Protein 4XT0 (pdb70)

Nearest PDB structures (foldseek):
  4xt0-assembly1_A-2  TM=1.004E+00  e=1.035E-40  Sphingobium sp. SYK-6
  8agq-assembly1_A  TM=8.928E-01  e=4.423E-12  Populus trichocarpa
  5f05-assembly1_B  TM=8.644E-01  e=2.218E-12  Populus trichocarpa
  6f05-assembly4_D  TM=8.888E-01  e=1.759E-11  Arabidopsis thaliana
  6ezy-assembly1_A  TM=8.914E-01  e=3.509E-11  Arabidopsis thaliana

Organism: Sphingobium sp. (strain NBRC 103272 / SYK-6) (NCBI:txid627192)

B-factor: mean 40.7, std 21.26, range [7.81, 126.79]

Radius of gyration: 18.21 Å; Cα contacts (8 Å, |Δi|>4): 348; chains: 1; bounding box: 39×49×38 Å

Structure (mmCIF, N/CA/C/O backbone):
data_4XT0
#
_entry.id   4XT0
#
_cell.length_a   123.708
_cell.length_b   123.708
_cell.length_c   66.416
_cell.angle_alpha   90.000
_cell.angle_beta   90.000
_cell.angle_gamma   120.000
#
_symmetry.space_group_name_H-M   'P 63 2 2'
#
loop_
_entity.id
_entity.type
_entity.pdbx_description
1 polymer 'Protein LigF'
2 non-polymer GLUTATHIONE
3 non-polymer 2-AMINO-2-HYDROXYMETHYL-PROPANE-1,3-DIOL
4 non-polymer 'PENTAETHYLENE GLYCOL'
5 water water
#
loop_
_atom_site.group_PDB
_atom_site.id
_atom_site.type_symbol
_atom_site.label_atom_id
_atom_site.label_alt_id
_atom_site.label_comp_id
_atom_site.label_asym_id
_atom_site.label_entity_id
_atom_site.label_seq_id
_atom_site.pdbx_PDB_ins_code
_atom_site.Cartn_x
_atom_site.Cartn_y
_atom_site.Cartn_z
_atom_site.occupancy
_atom_site.B_iso_or_equiv
_atom_site.auth_seq_id
_atom_site.auth_comp_id
_atom_site.auth_asym_id
_atom_site.auth_atom_id
_atom_site.pdbx_PDB_model_num
ATOM 1 N N . MET A 1 4 ? 65.744 46.791 56.566 1.00 83.36 0 MET A N 1
ATOM 2 C CA . MET A 1 4 ? 65.848 46.980 58.009 1.00 78.04 0 MET A CA 1
ATOM 3 C C . MET A 1 4 ? 64.485 46.903 58.696 1.00 71.69 0 MET A C 1
ATOM 4 O O . MET A 1 4 ? 63.474 47.339 58.152 1.00 76.42 0 MET A O 1
ATOM 9 N N . THR A 1 5 ? 64.465 46.342 59.896 1.00 64.52 1 THR A N 1
ATOM 10 C CA . THR A 1 5 ? 63.272 46.376 60.725 1.00 55.92 1 THR A CA 1
ATOM 11 C C . THR A 1 5 ? 63.443 47.431 61.819 1.00 44.83 1 THR A C 1
ATOM 12 O O . THR A 1 5 ? 62.483 47.795 62.494 1.00 42.80 1 THR A O 1
ATOM 16 N N . LEU A 1 6 ? 64.676 47.905 61.985 1.00 31.85 2 LEU A N 1
ATOM 17 C CA . LEU A 1 6 ? 64.989 48.989 62.918 1.00 32.54 2 LEU A CA 1
ATOM 18 C C . LEU A 1 6 ? 65.557 50.159 62.143 1.00 31.37 2 LEU A C 1
ATOM 19 O O . LEU A 1 6 ? 66.509 49.989 61.376 1.00 24.45 2 LEU A O 1
ATOM 24 N N . LYS A 1 7 ? 64.976 51.337 62.344 1.00 25.36 3 LYS A N 1
ATOM 25 C CA . LYS A 1 7 ? 65.480 52.575 61.745 1.00 25.31 3 LYS A CA 1
ATOM 26 C C . LYS A 1 7 ? 65.525 53.670 62.801 1.00 28.85 3 LYS A C 1
ATOM 27 O O . LYS A 1 7 ? 64.591 53.797 63.596 1.00 31.29 3 LYS A O 1
ATOM 33 N N . LEU A 1 8 ? 66.615 54.439 62.830 1.00 28.56 4 LEU A N 1
ATOM 34 C CA . LEU A 1 8 ? 66.690 55.609 63.705 1.00 23.91 4 LEU A CA 1
ATOM 35 C C . LEU A 1 8 ? 66.784 56.896 62.882 1.00 28.50 4 LEU A C 1
ATOM 36 O O . LEU A 1 8 ? 67.676 57.050 62.051 1.00 24.61 4 LEU A O 1
ATOM 41 N N . TYR A 1 9 ? 65.866 57.815 63.147 1.00 25.72 5 TYR A N 1
ATOM 42 C CA . TYR A 1 9 ? 65.838 59.134 62.530 1.00 25.06 5 TYR A CA 1
ATOM 43 C C . TYR A 1 9 ? 66.409 60.143 63.509 1.00 22.70 5 TYR A C 1
ATOM 44 O O . TYR A 1 9 ? 65.845 60.316 64.597 1.00 21.77 5 TYR A O 1
ATOM 53 N N . SER A 1 10 ? 67.520 60.794 63.167 1.00 22.06 6 SER A N 1
ATOM 54 C CA . SER A 1 10 ? 68.168 61.676 64.149 1.00 31.21 6 SER A CA 1
ATOM 55 C C . SER A 1 10 ? 69.145 62.658 63.516 1.00 30.10 6 SER A C 1
ATOM 56 O O . SER A 1 10 ? 69.385 62.610 62.305 1.00 26.33 6 SER A O 1
ATOM 59 N N . PHE A 1 11 ? 69.722 63.537 64.342 1.00 28.82 7 PHE A N 1
ATOM 60 C CA . PHE A 1 11 ? 70.710 64.511 63.859 1.00 31.55 7 PHE A CA 1
ATOM 61 C C . PHE A 1 11 ? 72.143 63.965 63.919 1.00 33.23 7 PHE A C 1
ATOM 62 O O . PHE A 1 11 ? 73.091 64.708 63.690 1.00 32.03 7 PHE A O 1
ATOM 70 N N . GLY A 1 12 ? 72.311 62.687 64.254 1.00 30.80 8 GLY A N 1
ATOM 71 C CA . GLY A 1 12 ? 73.648 62.138 64.420 1.00 29.25 8 GLY A CA 1
ATOM 72 C C . GLY A 1 12 ? 74.080 62.165 65.875 1.00 34.80 8 GLY A C 1
ATOM 73 O O . GLY A 1 12 ? 73.262 62.398 66.770 1.00 29.45 8 GLY A O 1
ATOM 74 N N . PRO A 1 13 ? 75.376 61.925 66.133 1.00 31.24 9 PRO A N 1
ATOM 75 C CA . PRO A 1 13 ? 75.818 61.743 67.522 1.00 26.97 9 PRO A CA 1
ATOM 76 C C . PRO A 1 13 ? 76.067 63.048 68.311 1.00 30.94 9 PRO A C 1
ATOM 77 O O . PRO A 1 13 ? 77.211 63.415 68.570 1.00 32.84 9 PRO A O 1
ATOM 81 N N . GLY A 1 14 ? 74.991 63.700 68.734 1.00 35.80 10 GLY A N 1
ATOM 82 C CA . GLY A 1 14 ? 75.083 64.827 69.641 1.00 31.15 10 GLY A CA 1
ATOM 83 C C . GLY A 1 14 ? 73.727 65.079 70.260 1.00 29.54 10 GLY A C 1
ATOM 84 O O . GLY A 1 14 ? 72.708 64.721 69.672 1.00 30.67 10 GLY A O 1
ATOM 85 N N . ALA A 1 15 ? 73.720 65.674 71.451 1.00 27.58 11 ALA A N 1
ATOM 86 C CA . ALA A 1 15 ? 72.488 66.022 72.149 1.00 26.98 11 ALA A CA 1
ATOM 87 C C . ALA A 1 15 ? 71.540 64.831 72.234 1.00 24.53 11 ALA A C 1
ATOM 88 O O . ALA A 1 15 ? 71.973 63.699 72.458 1.00 28.60 11 ALA A O 1
ATOM 90 N N . ASN A 1 16 ? 70.246 65.061 72.041 1.00 23.94 12 ASN A N 1
ATOM 91 C CA . ASN A 1 16 ? 69.281 64.004 72.341 1.00 24.03 12 ASN A CA 1
ATOM 92 C C . ASN A 1 16 ? 69.405 62.818 71.384 1.00 26.24 12 ASN A C 1
ATOM 93 O O . ASN A 1 16 ? 69.172 61.670 71.771 1.00 18.20 12 ASN A O 1
ATOM 98 N N . SER A 1 17 ? 69.813 63.095 70.149 1.00 21.48 13 SER A N 1
ATOM 99 C CA . SER A 1 17 ? 70.023 62.046 69.139 1.00 22.97 13 SER A CA 1
ATOM 100 C C . SER A 1 17 ? 71.091 61.021 69.546 1.00 23.25 13 SER A C 1
ATOM 101 O O . SER A 1 17 ? 70.994 59.847 69.202 1.00 20.39 13 SER A O 1
ATOM 104 N N . LEU A 1 18 ? 72.130 61.471 70.242 1.00 22.22 14 LEU A N 1
ATOM 105 C CA . LEU A 1 18 ? 73.214 60.566 70.601 1.00 20.35 14 LEU A CA 1
ATOM 106 C C . LEU A 1 18 ? 72.742 59.393 71.483 1.00 22.80 14 LEU A C 1
ATOM 107 O O . LEU A 1 18 ? 73.281 58.296 71.377 1.00 27.29 14 LEU A O 1
ATOM 112 N N . LYS A 1 19 ? 71.743 59.619 72.338 1.00 18.77 15 LYS A N 1
ATOM 113 C CA . LYS A 1 19 ? 71.344 58.613 73.323 1.00 19.65 15 LYS A CA 1
ATOM 114 C C . LYS A 1 19 ? 70.930 57.294 72.645 1.00 17.06 15 LYS A C 1
ATOM 115 O O . LYS A 1 19 ? 71.573 56.272 72.886 1.00 15.45 15 LYS A O 1
ATOM 121 N N . PRO A 1 20 ? 69.890 57.303 71.768 1.00 18.11 16 PRO A N 1
ATOM 122 C CA . PRO A 1 20 ? 69.601 55.982 71.168 1.00 14.81 16 PRO A CA 1
ATOM 123 C C . PRO A 1 20 ? 70.637 55.513 70.146 1.00 23.97 16 PRO A C 1
ATOM 124 O O . PRO A 1 20 ? 70.762 54.304 69.899 1.00 17.02 16 PRO A O 1
ATOM 128 N N . LEU A 1 21 ? 71.381 56.443 69.561 1.00 19.32 17 LEU A N 1
ATOM 129 C CA . LEU A 1 21 ? 72.408 56.071 68.602 1.00 23.63 17 LEU A CA 1
ATOM 130 C C . LEU A 1 21 ? 73.497 55.263 69.309 1.00 22.40 17 LEU A C 1
ATOM 131 O O . LEU A 1 21 ? 73.888 54.186 68.847 1.00 23.16 17 LEU A O 1
ATOM 136 N N . ALA A 1 22 ? 73.983 55.779 70.440 1.00 18.70 18 ALA A N 1
ATOM 137 C CA . ALA A 1 22 ? 74.998 55.070 71.230 1.00 21.23 18 ALA A CA 1
ATOM 138 C C . ALA A 1 22 ? 74.449 53.722 71.749 1.00 20.42 18 ALA A C 1
ATOM 139 O O . ALA A 1 22 ? 75.143 52.712 71.741 1.00 20.46 18 ALA A O 1
ATOM 141 N N . THR A 1 23 ? 73.197 53.717 72.191 1.00 19.13 19 THR A N 1
ATOM 142 C CA . THR A 1 23 ? 72.560 52.490 72.675 1.00 17.47 19 THR A CA 1
ATOM 143 C C . THR A 1 23 ? 72.550 51.405 71.588 1.00 16.38 19 THR A C 1
ATOM 144 O O . THR A 1 23 ? 72.907 50.265 71.848 1.00 18.28 19 THR A O 1
ATOM 148 N N . LEU A 1 24 ? 72.182 51.782 70.365 1.00 18.38 20 LEU A N 1
ATOM 149 C CA . LEU A 1 24 ? 72.130 50.845 69.245 1.00 18.93 20 LEU A CA 1
ATOM 150 C C . LEU A 1 24 ? 73.504 50.238 68.945 1.00 24.46 20 LEU A C 1
ATOM 151 O O . LEU A 1 24 ? 73.633 49.025 68.749 1.00 22.15 20 LEU A O 1
ATOM 156 N N . TYR A 1 25 ? 74.535 51.077 68.916 1.00 17.81 21 TYR A N 1
ATOM 157 C CA . TYR A 1 25 ? 75.887 50.584 68.642 1.00 19.37 21 TYR A CA 1
ATOM 158 C C . TYR A 1 25 ? 76.431 49.766 69.804 1.00 21.40 21 TYR A C 1
ATOM 159 O O . TYR A 1 25 ? 77.149 48.805 69.601 1.00 20.60 21 TYR A O 1
ATOM 168 N N . GLU A 1 26 ? 76.106 50.156 71.033 1.00 17.54 22 GLU A N 1
ATOM 169 C CA . GLU A 1 26 ? 76.617 49.402 72.184 1.00 24.80 22 GLU A CA 1
ATOM 170 C C . GLU A 1 26 ? 76.007 48.008 72.225 1.00 20.07 22 GLU A C 1
ATOM 171 O O . GLU A 1 26 ? 76.642 47.051 72.685 1.00 20.37 22 GLU A O 1
ATOM 177 N N . LYS A 1 27 ? 74.777 47.886 71.728 1.00 17.10 23 LYS A N 1
ATOM 178 C CA . LYS A 1 27 ? 74.080 46.594 71.775 1.00 18.53 23 LYS A CA 1
ATOM 179 C C . LYS A 1 27 ? 74.303 45.774 70.505 1.00 25.97 23 LYS A C 1
ATOM 180 O O . LYS A 1 27 ? 73.813 44.646 70.371 1.00 21.82 23 LYS A O 1
ATOM 186 N N . GLY A 1 28 ? 75.081 46.335 69.587 1.00 20.83 24 GLY A N 1
ATOM 187 C CA . GLY A 1 28 ? 75.436 45.641 68.361 1.00 25.82 24 GLY A CA 1
ATOM 188 C C . GLY A 1 28 ? 74.233 45.426 67.463 1.00 22.16 24 GLY A C 1
ATOM 189 O O . GLY A 1 28 ? 74.237 44.540 66.620 1.00 24.69 24 GLY A O 1
ATOM 190 N N . LEU A 1 29 ? 73.209 46.247 67.637 1.00 22.96 25 LEU A N 1
ATOM 191 C CA . LEU A 1 29 ? 71.974 46.096 66.871 1.00 28.20 25 LEU A CA 1
ATOM 192 C C . LEU A 1 29 ? 72.117 46.642 65.456 1.00 31.77 25 LEU A C 1
ATOM 193 O O . LEU A 1 29 ? 72.629 47.743 65.256 1.00 28.08 25 LEU A O 1
ATOM 198 N N . GLU A 1 30 ? 71.652 45.867 64.477 1.00 31.16 26 GLU A N 1
ATOM 199 C CA . GLU A 1 30 ? 71.601 46.331 63.095 1.00 33.34 26 GLU A CA 1
ATOM 200 C C . GLU A 1 30 ? 70.399 47.264 62.885 1.00 32.46 26 GLU A C 1
ATOM 201 O O . GLU A 1 30 ? 69.281 46.977 63.328 1.00 28.00 26 GLU A O 1
ATOM 207 N N . PHE A 1 31 ? 70.643 48.388 62.225 1.00 25.26 27 PHE A N 1
ATOM 208 C CA . PHE A 1 31 ? 69.618 49.397 62.020 1.00 31.67 27 PHE A CA 1
ATOM 209 C C . PHE A 1 31 ? 70.010 50.308 60.877 1.00 33.55 27 PHE A C 1
ATOM 210 O O . PHE A 1 31 ? 71.195 50.449 60.572 1.00 28.74 27 PHE A O 1
ATOM 218 N N . GLU A 1 32 ? 69.014 50.926 60.249 1.00 26.77 28 GLU A N 1
ATOM 219 C CA . GLU A 1 32 ? 69.282 51.952 59.254 1.00 28.42 28 GLU A CA 1
ATOM 220 C C . GLU A 1 32 ? 69.437 53.303 59.955 1.00 30.97 28 GLU A C 1
ATOM 221 O O . GLU A 1 32 ? 68.535 53.782 60.651 1.00 24.96 28 GLU A O 1
ATOM 227 N N . GLN A 1 33 ? 70.601 53.910 59.789 1.00 27.42 29 GLN A N 1
ATOM 228 C CA . GLN A 1 33 ? 70.859 55.222 60.363 1.00 26.33 29 GLN A CA 1
ATOM 229 C C . GLN A 1 33 ? 70.379 56.294 59.385 1.00 27.92 29 GLN A C 1
ATOM 230 O O . GLN A 1 33 ? 71.015 56.510 58.363 1.00 30.27 29 GLN A O 1
ATOM 236 N N . VAL A 1 34 ? 69.252 56.942 59.678 1.00 26.94 30 VAL A N 1
ATOM 237 C CA . VAL A 1 34 ? 68.710 57.958 58.771 1.00 31.92 30 VAL A CA 1
ATOM 238 C C . VAL A 1 34 ? 69.021 59.368 59.262 1.00 33.42 30 VAL A C 1
ATOM 239 O O . VAL A 1 34 ? 68.557 59.788 60.322 1.00 26.97 30 VAL A O 1
ATOM 243 N N . PHE A 1 35 ? 69.831 60.093 58.498 1.00 33.44 31 PHE A N 1
ATOM 244 C CA . PHE A 1 35 ? 70.180 61.464 58.858 1.00 35.33 31 PHE A CA 1
ATOM 245 C C . PHE A 1 35 ? 69.056 62.429 58.488 1.00 33.79 31 PHE A C 1
ATOM 246 O O . PHE A 1 35 ? 68.739 62.598 57.312 1.00 36.00 31 PHE A O 1
ATOM 254 N N . VAL A 1 36 ? 68.442 63.040 59.498 1.00 31.35 32 VAL A N 1
ATOM 255 C CA . VAL A 1 36 ? 67.460 64.107 59.288 1.00 30.54 32 VAL A CA 1
ATOM 256 C C . VAL A 1 36 ? 68.223 65.424 59.299 1.00 41.75 32 VAL A C 1
ATOM 257 O O . VAL A 1 36 ? 68.759 65.812 60.336 1.00 31.81 32 VAL A O 1
ATOM 261 N N . ASP A 1 37 ? 68.302 66.096 58.151 1.00 34.52 33 ASP A N 1
ATOM 262 C CA . ASP A 1 37 ? 69.229 67.219 57.997 1.00 36.21 33 ASP A CA 1
ATOM 263 C C . ASP A 1 37 ? 68.654 68.515 58.567 1.00 36.52 33 ASP A C 1
ATOM 264 O O . ASP A 1 37 ? 67.758 69.114 57.969 1.00 38.15 33 ASP A O 1
ATOM 269 N N . PRO A 1 38 ? 69.195 68.972 59.709 1.00 35.32 34 PRO A N 1
ATOM 270 C CA . PRO A 1 38 ? 68.692 70.209 60.323 1.00 35.90 34 PRO A CA 1
ATOM 271 C C . PRO A 1 38 ? 68.944 71.449 59.460 1.00 39.13 34 PRO A C 1
ATOM 272 O O . PRO A 1 38 ? 68.148 72.389 59.522 1.00 40.34 34 PRO A O 1
ATOM 276 N N . SER A 1 39 ? 70.007 71.453 58.658 1.00 40.77 35 SER A N 1
ATOM 277 C CA . SER A 1 39 ? 70.299 72.623 57.824 1.00 45.47 35 SER A CA 1
ATOM 278 C C . SER A 1 39 ? 69.194 72.847 56.785 1.00 45.96 35 SER A C 1
ATOM 279 O O . SER A 1 39 ? 69.015 73.952 56.289 1.00 48.65 35 SER A O 1
ATOM 282 N N . LYS A 1 40 ? 68.440 71.795 56.483 1.00 44.72 36 LYS A N 1
ATOM 283 C CA . LYS A 1 40 ? 67.299 71.898 55.575 1.00 51.46 36 LYS A CA 1
ATOM 284 C C . LYS A 1 40 ? 65.963 71.808 56.315 1.00 44.87 36 LYS A C 1
ATOM 285 O O . LYS A 1 40 ? 64.922 71.611 55.694 1.00 45.89 36 LYS A O 1
ATOM 291 N N . PHE A 1 41 ? 66.009 71.954 57.638 1.00 42.65 37 PHE A N 1
ATOM 292 C CA . PHE A 1 41 ? 64.820 71.830 58.491 1.00 43.33 37 PHE A CA 1
ATOM 293 C C . PHE A 1 41 ? 64.008 70.584 58.171 1.00 39.94 37 PHE A C 1
ATOM 294 O O . PHE A 1 41 ? 62.784 70.625 58.184 1.00 40.34 37 PHE A O 1
ATOM 302 N N . GLU A 1 42 ? 64.687 69.483 57.865 1.00 38.83 38 GLU A N 1
ATOM 303 C CA . GLU A 1 42 ? 63.993 68.258 57.480 1.00 38.14 38 GLU A CA 1
ATOM 304 C C . GLU A 1 42 ? 63.134 67.712 58.620 1.00 40.55 38 GLU A C 1
ATOM 305 O O . GLU A 1 42 ? 62.183 66.965 58.369 1.00 35.58 38 GLU A O 1
ATOM 311 N N . GLN A 1 43 ? 63.428 68.098 59.863 1.00 33.91 39 GLN A N 1
ATOM 312 C CA . GLN A 1 43 ? 62.595 67.627 60.986 1.00 31.83 39 GLN A CA 1
ATOM 313 C C . GLN A 1 43 ? 61.200 68.244 60.885 1.00 40.87 39 GLN A C 1
ATOM 314 O O . GLN A 1 43 ? 60.274 67.819 61.574 1.00 36.80 39 GLN A O 1
ATOM 320 N N . HIS A 1 44 ? 61.054 69.237 60.005 1.00 38.61 40 HIS A N 1
ATOM 321 C CA . HIS A 1 44 ? 59.769 69.902 59.801 1.00 38.67 40 HIS A CA 1
ATOM 322 C C . HIS A 1 44 ? 59.172 69.552 58.447 1.00 41.64 40 HIS A C 1
ATOM 323 O O . HIS A 1 44 ? 58.174 70.136 58.030 1.00 43.72 40 HIS A O 1
ATOM 330 N N . SER A 1 45 ? 59.798 68.610 57.750 1.00 44.41 41 SER A N 1
ATOM 331 C CA . SER A 1 45 ? 59.316 68.206 56.437 1.00 44.19 41 SER A CA 1
ATOM 332 C C . SER A 1 45 ? 58.021 67.428 56.611 1.00 50.71 41 SER A C 1
ATOM 333 O O . SER A 1 45 ? 57.752 66.904 57.697 1.00 41.87 41 SER A O 1
ATOM 336 N N . ASP A 1 46 ? 57.218 67.357 55.552 1.00 51.03 42 ASP A N 1
ATOM 337 C CA . ASP A 1 46 ? 55.971 66.598 55.602 1.00 58.22 42 ASP A CA 1
ATOM 338 C C . ASP A 1 46 ? 56.244 65.102 55.745 1.00 43.04 42 ASP A C 1
ATOM 339 O O . ASP A 1 46 ? 55.497 64.394 56.417 1.00 50.32 42 ASP A O 1
ATOM 344 N N . TRP A 1 47 ? 57.319 64.623 55.125 1.00 45.38 43 TRP A N 1
ATOM 345 C CA . TRP A 1 47 ? 57.625 63.201 55.199 1.00 47.93 43 TRP A CA 1
A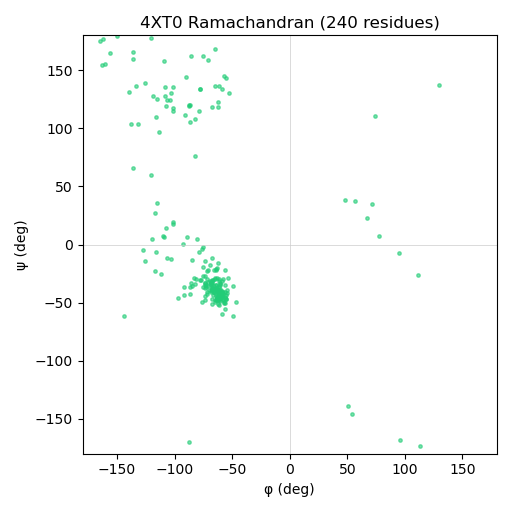TOM 346 C C . TRP A 1 47 ? 58.107 62.808 56.595 1.00 42.67 43 TRP A C 1
ATOM 347 O O . TRP A 1 47 ? 57.835 61.697 57.042 1.00 50.51 43 TRP A O 1
ATOM 358 N N . PHE A 1 48 ? 58.799 63.700 57.301 1.00 37.28 44 PHE A N 1
ATOM 359 C CA . PHE A 1 48 ? 59.265 63.318 58.627 1.00 38.51 44 PHE A CA 1
ATOM 360 C C . PHE A 1 48 ? 58.169 63.476 59.680 1.00 37.21 44 PHE A C 1
ATOM 361 O O . PHE A 1 48 ? 58.095 62.680 60.616 1.00 34.20 44 PHE A O 1
ATOM 369 N N . LYS A 1 49 ? 57.312 64.483 59.522 1.00 39.77 45 LYS A N 1
ATOM 370 C CA . LYS A 1 49 ? 56.230 64.708 60.482 1.00 43.47 45 LYS A CA 1
ATOM 371 C C . LYS A 1 49 ? 55.182 63.597 60.390 1.00 44.59 45 LYS A C 1
ATOM 372 O O . LYS A 1 49 ? 54.385 63.391 61.310 1.00 38.82 45 LYS A O 1
ATOM 378 N N . LYS A 1 50 ? 55.204 62.868 59.281 1.00 42.09 46 LYS A N 1
ATOM 379 C CA . LYS A 1 50 ? 54.416 61.653 59.147 1.00 43.88 46 LYS A CA 1
ATOM 380 C C . LYS A 1 50 ? 54.944 60.557 60.097 1.00 43.73 46 LYS A C 1
ATOM 381 O O . LYS A 1 50 ? 54.168 59.787 60.666 1.00 43.16 46 LYS A O 1
ATOM 387 N N . ILE A 1 51 ? 56.264 60.504 60.272 1.00 33.68 47 ILE A N 1
ATOM 388 C CA . ILE A 1 51 ? 56.894 59.564 61.206 1.00 37.08 47 ILE A CA 1
ATOM 389 C C . ILE A 1 51 ? 56.734 60.027 62.663 1.00 36.80 47 ILE A C 1
ATOM 390 O O . ILE A 1 51 ? 56.306 59.261 63.536 1.00 36.59 47 ILE A O 1
ATOM 395 N N . ASN A 1 52 ? 57.055 61.293 62.911 1.00 32.94 48 ASN A N 1
ATOM 396 C CA . ASN A 1 52 ? 56.860 61.899 64.223 1.00 32.92 48 ASN A CA 1
ATOM 397 C C . ASN A 1 52 ? 56.167 63.255 64.097 1.00 36.27 48 ASN A C 1
ATOM 398 O O . ASN A 1 52 ? 56.797 64.251 63.732 1.00 33.20 48 ASN A O 1
ATOM 403 N N . PRO A 1 53 ? 54.864 63.306 64.410 1.00 40.49 49 PRO A N 1
ATOM 404 C CA . PRO A 1 53 ? 54.110 64.556 64.238 1.00 40.93 49 PRO A CA 1
ATOM 405 C C . PRO A 1 53 ? 54.636 65.712 65.105 1.00 36.94 49 PRO A C 1
ATOM 406 O O . PRO A 1 53 ? 54.301 66.862 64.838 1.00 39.89 49 PRO A O 1
ATOM 410 N N . ARG A 1 54 ? 55.453 65.420 66.115 1.00 34.05 50 ARG A N 1
ATOM 411 C CA . ARG A 1 54 ? 56.022 66.478 66.950 1.00 36.47 50 ARG A CA 1
ATOM 412 C C . ARG A 1 54 ? 57.069 67.287 66.170 1.00 38.12 50 ARG A C 1
ATOM 413 O O . ARG A 1 54 ? 57.380 68.424 66.522 1.00 36.76 50 ARG A O 1
ATOM 421 N N . GLY A 1 55 ? 57.614 66.694 65.115 1.00 28.23 51 GLY A N 1
ATOM 422 C CA . GLY A 1 55 ? 58.603 67.384 64.297 1.00 36.86 51 GLY A CA 1
ATOM 423 C C . GLY A 1 55 ? 59.951 67.551 64.978 1.00 34.15 51 GLY A C 1
ATOM 424 O O . GLY A 1 55 ? 60.650 68.561 64.785 1.00 32.09 51 GLY A O 1
ATOM 425 N N . GLN A 1 56 ? 60.322 66.558 65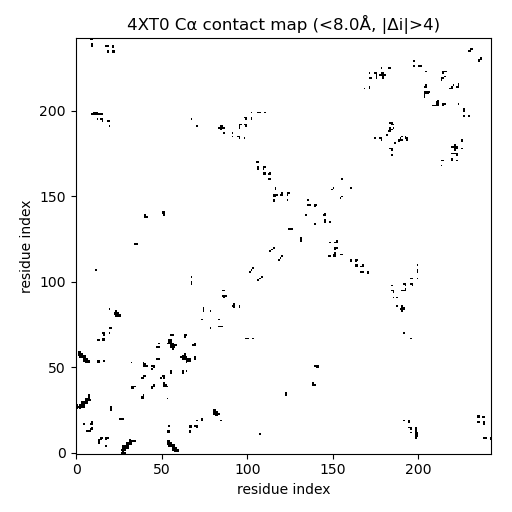.783 1.00 36.13 52 GLN A N 1
ATOM 426 C CA . GLN A 1 56 ? 61.617 66.563 66.447 1.00 28.53 52 GLN A CA 1
ATOM 427 C C . GLN A 1 56 ? 62.285 65.202 66.371 1.00 28.31 52 GLN A C 1
ATOM 428 O O . GLN A 1 56 ? 61.636 64.180 66.133 1.00 25.55 52 GLN A O 1
ATOM 434 N N . VAL A 1 57 ? 63.599 65.208 66.551 1.00 21.78 53 VAL A N 1
ATOM 435 C CA . VAL A 1 57 ? 64.374 63.977 66.569 1.00 22.46 53 VAL A CA 1
ATOM 436 C C . VAL A 1 57 ? 64.840 63.755 68.014 1.00 26.37 53 VAL A C 1
ATOM 437 O O . VAL A 1 57 ? 64.900 64.709 68.791 1.00 26.89 53 VAL A O 1
ATOM 441 N N . PRO A 1 58 ? 65.178 62.508 68.385 1.00 22.73 54 PRO A N 1
ATOM 442 C CA . PRO A 1 58 ? 65.156 61.285 67.580 1.00 26.40 54 PRO A CA 1
ATOM 443 C C . PRO A 1 58 ? 63.810 60.585 67.553 1.00 23.57 54 PRO A C 1
ATOM 444 O O . PRO A 1 58 ? 62.927 60.811 68.393 1.00 22.23 54 PRO A O 1
ATOM 448 N N . ALA A 1 59 ? 63.661 59.710 66.570 1.00 20.06 55 ALA A N 1
ATOM 449 C CA . ALA A 1 59 ? 62.484 58.865 66.473 1.00 21.31 55 ALA A CA 1
ATOM 450 C C . ALA A 1 59 ? 62.954 57.479 66.034 1.00 25.41 55 ALA A C 1
ATOM 451 O O . ALA A 1 59 ? 63.762 57.365 65.117 1.00 23.85 55 ALA A O 1
ATOM 453 N N . LEU A 1 60 ? 62.502 56.436 66.728 1.00 22.51 56 LEU A N 1
ATOM 454 C CA . LEU A 1 60 ? 62.848 55.064 66.340 1.00 20.05 56 LEU A CA 1
ATOM 455 C C . LEU A 1 60 ? 61.685 54.396 65.648 1.00 22.96 56 LEU A C 1
ATOM 456 O O . LEU A 1 60 ? 60.567 54.410 66.153 1.00 24.39 56 LEU A O 1
ATOM 461 N N . TRP A 1 61 ? 61.959 53.793 64.498 1.00 21.61 57 TRP A N 1
ATOM 462 C CA . TRP A 1 61 ? 60.958 53.018 63.769 1.00 23.00 57 TRP A CA 1
ATOM 463 C C . TRP A 1 61 ? 61.295 51.539 63.931 1.00 26.66 57 TRP A C 1
ATOM 464 O O . TRP A 1 61 ? 62.419 51.112 63.634 1.00 23.20 57 TRP A O 1
ATOM 475 N N . HIS A 1 62 ? 60.345 50.758 64.430 1.00 23.22 58 HIS A N 1
ATOM 476 C CA . HIS A 1 62 ? 60.607 49.338 64.653 1.00 23.70 58 HIS A CA 1
ATOM 477 C C . HIS A 1 62 ? 59.396 48.534 64.210 1.00 26.13 58 HIS A C 1
ATOM 478 O O . HIS A 1 62 ? 58.360 48.527 64.877 1.00 22.60 58 HIS A O 1
ATOM 485 N N . ASP A 1 63 ? 59.528 47.912 63.038 1.00 36.82 59 ASP A N 1
ATOM 486 C CA . ASP A 1 63 ? 58.476 47.091 62.453 1.00 40.46 59 ASP A CA 1
ATOM 487 C C . ASP A 1 63 ? 57.169 47.852 62.283 1.00 39.49 59 ASP A C 1
ATOM 488 O O . ASP A 1 63 ? 56.094 47.295 62.487 1.00 44.34 59 ASP A O 1
ATOM 493 N N . GLY A 1 64 ? 57.258 49.125 61.919 1.00 36.22 60 GLY A N 1
ATOM 494 C CA . GLY A 1 64 ? 56.060 49.918 61.694 1.00 40.68 60 GLY A CA 1
ATOM 495 C C . GLY A 1 64 ? 55.605 50.726 62.900 1.00 35.98 60 GLY A C 1
ATOM 496 O O . GLY A 1 64 ? 54.679 51.526 62.807 1.00 39.89 60 GLY A O 1
ATOM 497 N N . LYS A 1 65 ? 56.251 50.508 64.037 1.00 25.39 61 LYS A N 1
ATOM 498 C CA . LYS A 1 65 ? 55.917 51.250 65.245 1.00 29.41 61 LYS A CA 1
ATOM 499 C C . LYS A 1 65 ? 56.951 52.354 65.461 1.00 28.89 61 LYS A C 1
ATOM 500 O O . LYS A 1 65 ? 58.152 52.123 65.322 1.00 24.32 61 LYS A O 1
ATOM 506 N N . VAL A 1 66 ? 56.489 53.556 65.796 1.00 20.61 62 VAL A N 1
ATOM 507 C CA . VAL A 1 66 ? 57.413 54.657 66.079 1.00 19.19 62 VAL A CA 1
ATOM 508 C C . VAL A 1 66 ? 57.534 54.936 67.582 1.00 19.82 62 VAL A C 1
ATOM 509 O O . VAL A 1 66 ? 56.536 55.149 68.262 1.00 21.06 62 VAL A O 1
ATOM 513 N N . VAL A 1 67 ? 58.761 54.906 68.085 1.00 16.74 63 VAL A N 1
ATOM 514 C CA . VAL A 1 67 ? 59.056 55.240 69.468 1.00 18.35 63 VAL A CA 1
ATOM 515 C C . VAL A 1 67 ? 59.773 56.603 69.498 1.00 15.26 63 VAL A C 1
ATOM 516 O O . VAL A 1 67 ? 60.760 56.810 68.781 1.00 18.54 63 VAL A O 1
ATOM 520 N N . THR A 1 68 ? 59.267 57.537 70.305 1.00 16.53 64 THR A N 1
ATOM 521 C CA . THR A 1 68 ? 59.918 58.840 70.465 1.00 21.11 64 THR A CA 1
ATOM 522 C C . THR A 1 68 ? 60.321 59.097 71.921 1.00 14.36 64 THR A C 1
ATOM 523 O O . THR A 1 68 ? 59.992 58.286 72.807 1.00 16.42 64 THR A O 1
ATOM 527 N N . GLU A 1 69 ? 60.973 60.255 72.134 1.00 17.18 65 GLU A N 1
ATOM 528 C CA . GLU A 1 69 ? 61.649 60.664 73.384 1.00 18.34 65 GLU A CA 1
ATOM 529 C C . GLU A 1 69 ? 62.956 59.882 73.560 1.00 19.13 65 GLU A C 1
ATOM 530 O O . GLU A 1 69 ? 62.926 58.687 73.806 1.00 15.51 65 GLU A O 1
ATOM 536 N N . SER A 1 70 ? 64.095 60.568 73.432 1.00 15.09 66 SER A N 1
ATOM 537 C CA . SER A 1 70 ? 65.408 59.912 73.472 1.00 16.32 66 SER A CA 1
ATOM 538 C C . SER A 1 70 ? 65.574 58.910 74.626 1.00 17.69 66 SER A C 1
ATOM 539 O O . SER A 1 70 ? 65.965 57.765 74.399 1.00 15.13 66 SER A O 1
ATOM 542 N N . THR A 1 71 ? 65.241 59.315 75.850 1.00 18.58 67 THR A N 1
ATOM 543 C CA . THR A 1 71 ? 65.404 58.432 77.008 1.00 14.68 67 THR A CA 1
ATOM 544 C C . THR A 1 71 ? 64.513 57.184 76.905 1.00 18.68 67 THR A C 1
ATOM 545 O O . THR A 1 71 ? 64.925 56.092 77.275 1.00 15.60 67 THR A O 1
ATOM 549 N N . VAL A 1 72 ? 63.294 57.360 76.399 1.00 14.81 68 VAL A N 1
ATOM 550 C CA . VAL A 1 72 ? 62.336 56.267 76.274 1.00 15.72 68 VAL A CA 1
ATOM 551 C C . VAL A 1 72 ? 62.797 55.232 75.228 1.00 15.84 68 VAL A C 1
ATOM 552 O O . VAL A 1 72 ? 62.638 54.023 75.407 1.00 15.38 68 VAL A O 1
ATOM 556 N N . ILE A 1 73 ? 63.356 55.722 74.130 1.00 14.99 69 ILE A N 1
ATOM 557 C CA . ILE A 1 73 ? 63.853 54.847 73.094 1.00 16.59 69 ILE A CA 1
ATOM 558 C C . ILE A 1 73 ? 64.949 53.925 73.650 1.00 11.81 69 ILE A C 1
ATOM 559 O O . ILE A 1 73 ? 64.974 52.743 73.338 1.00 17.71 69 ILE A O 1
ATOM 564 N N . CYS A 1 74 ? 65.857 54.470 74.455 1.00 10.03 70 CYS A N 1
ATOM 565 C CA . CYS A 1 74 ? 66.938 53.647 75.014 1.00 16.85 70 CYS A CA 1
ATOM 566 C C . CYS A 1 74 ? 66.357 52.566 75.917 1.00 16.49 70 CYS A C 1
ATOM 567 O O . CYS A 1 74 ? 66.747 51.407 75.809 1.00 13.57 70 CYS A O 1
ATOM 570 N N . GLU A 1 75 ? 65.411 52.940 76.785 1.00 9.19 71 GLU A N 1
ATOM 571 C CA . GLU A 1 75 ? 64.766 51.956 77.666 1.00 13.89 71 GLU A CA 1
ATOM 572 C C . GLU A 1 75 ? 63.992 50.928 76.845 1.00 14.26 71 GLU A C 1
ATOM 573 O O . GLU A 1 75 ? 64.006 49.741 77.167 1.00 16.38 71 GLU A O 1
ATOM 579 N N . TYR A 1 76 ? 63.340 51.384 75.775 1.00 13.97 72 TYR A N 1
ATOM 580 C CA . TYR A 1 76 ? 62.655 50.488 74.848 1.00 16.53 72 TYR A CA 1
ATOM 581 C C . TYR A 1 76 ? 63.610 49.456 74.253 1.00 14.97 72 TYR A C 1
ATOM 582 O O . TYR A 1 76 ? 63.271 48.281 74.147 1.00 14.33 72 TYR A O 1
ATOM 591 N N . LEU A 1 77 ? 64.813 49.881 73.877 1.00 12.12 73 LEU A N 1
ATOM 592 C CA . LEU A 1 77 ? 65.764 48.960 73.247 1.00 15.09 73 LEU A 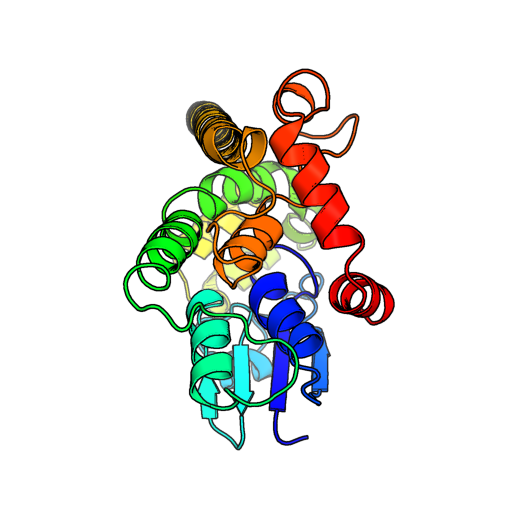CA 1
ATOM 593 C C . LEU A 1 77 ? 66.248 47.912 74.255 1.00 10.78 73 LEU A C 1
ATOM 594 O O . LEU A 1 77 ? 66.500 46.751 73.912 1.00 13.08 73 LEU A O 1
ATOM 599 N N . GLU A 1 78 ? 66.377 48.319 75.510 1.00 11.48 74 GLU A N 1
ATOM 600 C CA . GLU A 1 78 ? 66.745 47.368 76.560 1.00 18.25 74 GLU A CA 1
ATOM 601 C C . GLU A 1 78 ? 65.565 46.443 76.914 1.00 15.62 74 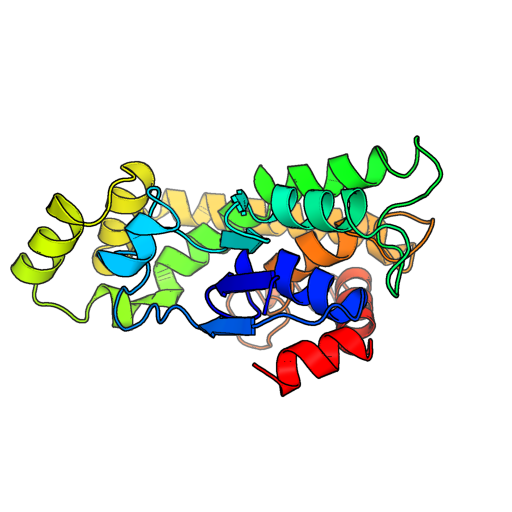GLU A C 1
ATOM 602 O O . GLU A 1 78 ? 65.769 45.266 77.245 1.00 13.09 74 GLU A O 1
ATOM 608 N N . ASP A 1 79 ? 64.338 46.959 76.820 1.00 11.84 75 ASP A N 1
ATOM 609 C CA . ASP A 1 79 ? 63.139 46.141 77.085 1.00 15.37 75 ASP A CA 1
ATOM 610 C C . ASP A 1 79 ? 62.991 45.046 76.017 1.00 15.72 75 ASP A C 1
ATOM 611 O O . ASP A 1 79 ? 62.599 43.911 76.312 1.00 15.03 75 ASP A O 1
ATOM 616 N N . VAL A 1 80 ? 63.291 45.401 74.771 1.00 13.55 76 VAL A N 1
ATOM 617 C CA . VAL A 1 80 ? 63.037 44.513 73.633 1.00 12.47 76 VAL A CA 1
ATOM 618 C C . VAL A 1 80 ? 64.238 43.618 73.283 1.00 17.89 76 VAL A C 1
ATOM 619 O O . VAL A 1 80 ? 64.080 42.456 72.886 1.00 17.89 76 VAL A O 1
ATOM 623 N N . PHE A 1 81 ? 65.446 44.148 73.424 1.00 15.97 77 PHE A N 1
ATOM 624 C CA . PHE A 1 81 ? 66.635 43.345 73.121 1.00 19.53 77 PHE A CA 1
ATOM 625 C C . PHE A 1 81 ? 67.553 43.199 74.341 1.00 20.23 77 PHE A C 1
ATOM 626 O O . PHE A 1 81 ? 68.718 43.612 74.281 1.00 18.56 77 PHE A O 1
ATOM 634 N N . PRO A 1 82 ? 67.045 42.620 75.445 1.00 19.73 78 PRO A N 1
ATOM 635 C CA . PRO A 1 82 ? 67.889 42.556 76.645 1.00 21.65 78 PRO A CA 1
ATOM 636 C C . PRO A 1 82 ? 69.106 41.664 76.446 1.00 28.54 78 PRO A C 1
ATOM 637 O O . PRO A 1 82 ? 70.095 41.852 77.138 1.00 38.52 78 PRO A O 1
ATOM 641 N N . GLU A 1 83 ? 69.048 40.747 75.484 1.00 20.33 79 GLU A N 1
ATOM 642 C CA . GLU A 1 83 ? 70.148 39.814 75.275 1.00 20.99 79 GLU A CA 1
ATOM 643 C C . GLU A 1 83 ? 71.058 40.181 74.107 1.00 22.09 79 GLU A C 1
ATOM 644 O O . GLU A 1 83 ? 71.783 39.328 73.613 1.00 23.26 79 GLU A O 1
ATOM 650 N N . SER A 1 84 ? 71.030 41.437 73.665 1.00 21.47 80 SER A N 1
ATOM 651 C CA . SER A 1 84 ? 71.866 41.841 72.529 1.00 23.80 80 SER A CA 1
ATOM 652 C C . SER A 1 84 ? 73.041 42.706 72.966 1.00 22.14 80 SER A C 1
ATOM 653 O O . SER A 1 84 ? 72.832 43.783 73.515 1.00 17.33 80 SER A O 1
ATOM 656 N N . GLY A 1 85 ? 74.260 42.227 72.716 1.00 21.22 81 GLY A N 1
ATOM 657 C CA . GLY A 1 85 ? 75.474 42.980 72.996 1.00 25.55 81 GLY A CA 1
ATOM 658 C C . GLY A 1 85 ? 75.565 43.459 74.438 1.00 27.24 81 GLY A C 1
ATOM 659 O O . GLY A 1 85 ? 75.070 42.792 75.348 1.00 24.61 81 GLY A O 1
ATOM 660 N N . ASN A 1 86 ? 76.160 44.633 74.647 1.00 26.16 82 ASN A N 1
ATOM 661 C CA . ASN A 1 86 ? 76.345 45.157 76.006 1.00 21.35 82 ASN A CA 1
ATOM 662 C C . ASN A 1 86 ? 75.024 45.398 76.748 1.00 18.67 82 ASN A C 1
ATOM 663 O O . ASN A 1 86 ? 74.040 45.901 76.179 1.00 18.16 82 ASN A O 1
ATOM 668 N N . SER A 1 87 ? 74.981 45.005 78.015 1.00 16.18 83 SER A N 1
ATOM 669 C CA . SER A 1 87 ? 73.783 45.229 78.825 1.00 16.91 83 SER A CA 1
ATOM 670 C C . SER A 1 87 ? 73.820 46.611 79.496 1.00 19.51 83 SER A C 1
ATOM 671 O O . SER A 1 87 ? 74.750 46.909 80.248 1.00 19.72 83 SER A O 1
ATOM 674 N N . LEU A 1 88 ? 72.835 47.466 79.215 1.00 17.46 84 LEU A N 1
ATOM 675 C CA . LEU A 1 88 ? 72.990 48.889 79.562 1.00 13.20 84 LEU A CA 1
ATOM 676 C C . LEU A 1 88 ? 72.094 49.339 80.716 1.00 17.10 84 LEU A C 1
ATOM 677 O O . LEU A 1 88 ? 72.049 50.518 81.039 1.00 13.21 84 LEU A O 1
ATOM 682 N N . ARG A 1 89 ? 71.391 48.402 81.349 1.00 13.51 85 ARG A N 1
ATOM 683 C CA . ARG A 1 89 ? 70.726 48.711 82.629 1.00 17.29 85 ARG A CA 1
ATOM 684 C C . ARG A 1 89 ? 71.170 47.702 83.663 1.00 13.47 85 ARG A C 1
ATOM 685 O O . ARG A 1 89 ? 71.278 46.522 83.356 1.00 16.77 85 ARG A O 1
ATOM 693 N N . PRO A 1 90 ? 71.423 48.158 84.903 1.00 19.82 86 PRO A N 1
ATOM 694 C CA . PRO A 1 90 ? 71.751 47.224 85.994 1.00 20.70 86 PRO A CA 1
ATOM 695 C C . PRO A 1 90 ? 70.668 46.160 86.154 1.00 17.37 86 PRO A C 1
ATOM 696 O O . PRO A 1 90 ? 69.486 46.486 85.995 1.00 13.58 86 PRO A O 1
ATOM 700 N N . ALA A 1 91 ? 71.047 44.928 86.479 1.00 16.97 87 ALA A N 1
ATOM 701 C CA . ALA A 1 91 ? 70.053 43.899 86.798 1.00 18.95 87 ALA A CA 1
ATOM 702 C C . ALA A 1 91 ? 69.434 44.152 88.186 1.00 25.99 87 ALA A C 1
ATOM 703 O O . ALA A 1 91 ? 68.264 43.850 88.437 1.00 23.82 87 ALA A O 1
ATOM 705 N N . ASP A 1 92 ? 70.241 44.701 89.085 1.00 16.19 88 ASP A N 1
ATOM 706 C CA . ASP A 1 92 ? 69.795 45.069 90.419 1.00 17.19 88 ASP A CA 1
ATOM 707 C C . ASP A 1 92 ? 68.791 46.234 90.319 1.00 16.21 88 ASP A C 1
ATOM 708 O O . ASP A 1 92 ? 69.141 47.319 89.872 1.00 15.85 88 ASP A O 1
ATOM 713 N N . PRO A 1 93 ? 67.539 46.023 90.757 1.00 17.13 89 PRO A N 1
ATOM 714 C CA . PRO A 1 93 ? 66.540 47.105 90.628 1.00 12.87 89 PRO A CA 1
ATOM 715 C C . PRO A 1 93 ? 66.838 48.381 91.416 1.00 12.45 89 PRO A C 1
ATOM 716 O O . PRO A 1 93 ? 66.388 49.459 91.001 1.00 14.38 89 PRO A O 1
ATOM 720 N N . PHE A 1 94 ? 67.541 48.283 92.540 1.00 14.58 90 PHE A N 1
ATOM 721 C CA . PHE A 1 94 ? 67.906 49.492 93.266 1.00 16.77 90 PHE A CA 1
ATOM 722 C C . PHE A 1 94 ? 68.907 50.325 92.447 1.00 16.53 90 PHE A C 1
ATOM 723 O O . PHE A 1 94 ? 68.814 51.559 92.401 1.00 15.03 90 PHE A O 1
ATOM 731 N N . LYS A 1 95 ? 69.829 49.643 91.766 1.00 17.87 91 LYS A N 1
ATOM 732 C CA . LYS A 1 95 ? 70.821 50.324 90.921 1.00 17.90 91 LYS A CA 1
ATOM 733 C C . LYS A 1 95 ? 70.164 50.853 89.644 1.00 12.23 91 LYS A C 1
ATOM 734 O O . LYS A 1 95 ? 70.537 51.914 89.161 1.00 14.45 91 LYS A O 1
ATOM 740 N N . ARG A 1 96 ? 69.184 50.116 89.117 1.00 12.48 92 ARG A N 1
ATOM 741 C CA A ARG A 1 96 ? 68.390 50.556 87.974 0.49 10.90 92 ARG A CA 1
ATOM 742 C CA B ARG A 1 96 ? 68.427 50.583 87.955 0.51 10.47 92 ARG A CA 1
ATOM 743 C C . ARG A 1 96 ? 67.614 51.833 88.319 1.00 13.67 92 ARG A C 1
ATOM 744 O O . ARG A 1 96 ? 67.461 52.732 87.494 1.00 14.46 92 ARG A O 1
ATOM 759 N N . ALA A 1 97 ? 67.114 51.904 89.556 1.00 12.74 93 ALA A N 1
ATOM 760 C CA . ALA A 1 97 ? 66.443 53.118 90.041 1.00 11.00 93 ALA A CA 1
ATOM 761 C C . ALA A 1 97 ? 67.397 54.313 90.075 1.00 11.88 93 ALA A C 1
ATOM 762 O O . ALA A 1 97 ? 67.063 55.420 89.640 1.00 14.57 93 ALA A O 1
ATOM 764 N N . GLU A 1 98 ? 68.585 54.090 90.613 1.00 12.92 94 GLU A N 1
ATOM 765 C CA . GLU A 1 98 ? 69.597 55.136 90.671 1.00 15.39 94 GLU A CA 1
ATOM 766 C C . GLU A 1 98 ? 69.954 55.623 89.259 1.00 17.67 94 GLU A C 1
ATOM 767 O O . GLU A 1 98 ? 70.129 56.821 89.030 1.00 13.83 94 GLU A O 1
ATOM 773 N N . MET A 1 99 ? 70.041 54.681 88.321 1.00 12.45 95 MET A N 1
ATOM 774 C CA . MET A 1 99 ? 70.253 54.990 86.906 1.00 15.72 95 MET A CA 1
ATOM 775 C C . MET A 1 99 ? 69.184 55.965 86.359 1.00 17.69 95 MET A C 1
ATOM 776 O O . MET A 1 99 ? 69.519 56.948 85.692 1.00 16.47 95 MET A O 1
ATOM 781 N N . ARG A 1 100 ? 67.914 55.689 86.652 1.00 12.35 96 ARG A N 1
ATOM 782 C CA . ARG A 1 100 ? 66.808 56.521 86.174 1.00 17.03 96 ARG A CA 1
ATOM 783 C C . ARG A 1 100 ? 66.821 57.895 86.805 1.00 16.24 96 ARG A C 1
ATOM 784 O O . ARG A 1 100 ? 66.383 58.848 86.171 1.00 15.66 96 ARG A O 1
ATOM 792 N N . VAL A 1 101 ? 67.298 58.004 88.050 1.00 12.77 97 VAL A N 1
ATOM 793 C CA . VAL A 1 101 ? 67.439 59.318 88.673 1.00 14.05 97 VAL A CA 1
ATOM 794 C C . VAL A 1 101 ? 68.396 60.154 87.807 1.00 17.69 97 VAL A C 1
ATOM 795 O O . VAL A 1 101 ? 68.137 61.328 87.546 1.00 19.91 97 VAL A O 1
ATOM 799 N N . TRP A 1 102 ? 69.481 59.538 87.335 1.00 15.71 98 TRP A N 1
ATOM 800 C CA . TRP A 1 102 ? 70.421 60.236 86.444 1.00 15.26 98 TRP A CA 1
ATOM 801 C C . TRP A 1 102 ? 69.817 60.579 85.096 1.00 15.81 98 TRP A C 1
ATOM 802 O O . TRP A 1 102 ? 70.076 61.661 84.562 1.00 17.87 98 TRP A O 1
ATOM 813 N N . THR A 1 103 ? 69.073 59.641 84.500 1.00 14.38 99 THR A N 1
ATOM 814 C CA . THR A 1 103 ? 68.607 59.877 83.139 1.00 15.99 99 THR A CA 1
ATOM 815 C C . THR A 1 103 ? 67.492 60.926 83.150 1.00 17.06 99 THR A C 1
ATOM 816 O O . THR A 1 103 ? 67.416 61.758 82.257 1.00 16.47 99 THR A O 1
ATOM 820 N N . LYS A 1 104 ? 66.635 60.908 84.162 1.00 15.06 100 LYS A N 1
ATOM 821 C CA . LYS A 1 104 ? 65.564 61.892 84.209 1.00 14.71 100 LYS A CA 1
ATOM 822 C C . LYS A 1 104 ? 66.134 63.263 84.594 1.00 22.77 100 LYS A C 1
ATOM 823 O O . LYS A 1 104 ? 65.597 64.294 84.202 1.00 19.09 100 LYS A O 1
ATOM 829 N N . TRP A 1 105 ? 67.245 63.279 85.324 1.00 15.38 101 TRP A N 1
ATOM 830 C CA . TRP A 1 105 ? 67.898 64.541 85.641 1.00 20.08 101 TRP A CA 1
ATOM 831 C C . TRP A 1 105 ? 68.476 65.189 84.376 1.00 17.33 101 TRP A C 1
ATOM 832 O O . TRP A 1 105 ? 68.491 66.404 84.253 1.00 22.14 101 TRP A O 1
ATOM 843 N N . VAL A 1 106 ? 68.935 64.375 83.434 1.00 18.01 102 VAL A N 1
ATOM 844 C CA . VAL A 1 106 ? 69.331 64.920 82.141 1.00 20.56 102 VAL A CA 1
ATOM 845 C C . VAL A 1 106 ? 68.128 65.562 81.464 1.00 23.32 102 VAL A C 1
ATOM 846 O O . VAL A 1 106 ? 68.218 66.706 81.008 1.00 20.35 102 VAL A O 1
ATOM 850 N N . ASP A 1 107 ? 66.997 64.845 81.446 1.00 20.74 103 ASP A N 1
ATOM 851 C CA . ASP A 1 107 ? 65.754 65.346 80.823 1.00 18.54 103 ASP A CA 1
ATOM 852 C C . ASP A 1 107 ? 65.146 66.572 81.496 1.00 24.79 103 ASP A C 1
ATOM 853 O O . ASP A 1 107 ? 64.464 67.364 80.841 1.00 26.29 103 ASP A O 1
ATOM 858 N N . GLU A 1 108 ? 65.354 66.724 82.799 1.00 20.93 104 GLU A N 1
ATOM 859 C CA . GLU A 1 108 ? 64.649 67.767 83.543 1.00 19.98 104 GLU A CA 1
ATOM 860 C C . GLU A 1 108 ? 65.522 68.953 83.926 1.00 21.47 104 GLU A C 1
ATOM 861 O O . GLU A 1 108 ? 65.009 69.960 84.397 1.00 27.17 104 GLU A O 1
ATOM 867 N N . TYR A 1 109 ? 66.835 68.830 83.765 1.00 22.10 105 TYR A N 1
ATOM 868 C CA . TYR A 1 109 ? 67.733 69.906 84.218 1.00 25.05 105 TYR A CA 1
ATOM 869 C C . TYR A 1 109 ? 68.938 70.116 83.297 1.00 22.62 105 TYR A C 1
ATOM 870 O O . TYR A 1 109 ? 69.103 71.184 82.715 1.00 23.97 105 TYR A O 1
ATOM 879 N N . PHE A 1 110 ? 69.771 69.083 83.164 1.00 22.62 106 PHE A N 1
ATOM 880 C CA . PHE A 1 110 ? 71.088 69.218 82.534 1.00 25.78 106 PHE A CA 1
ATOM 881 C C . PHE A 1 110 ? 70.994 69.530 81.038 1.00 25.59 106 PHE A C 1
ATOM 882 O O . PHE A 1 110 ? 71.691 70.420 80.541 1.00 23.14 106 PHE A O 1
ATOM 890 N N . CYS A 1 111 ? 70.151 68.801 80.313 1.00 24.03 107 CYS A N 1
ATOM 891 C CA . CYS A 1 111 ? 70.043 69.033 78.879 1.00 23.23 107 CYS A CA 1
ATOM 892 C C . CYS A 1 111 ? 69.601 70.465 78.588 1.00 25.73 107 CYS A C 1
ATOM 893 O O . CYS A 1 111 ? 70.135 71.109 77.697 1.00 25.31 107 CYS A O 1
ATOM 896 N N . TRP A 1 112 ? 68.646 70.971 79.357 1.00 23.18 108 TRP A N 1
ATOM 897 C CA . TRP A 1 112 ? 68.031 72.245 79.006 1.00 26.97 108 TRP A CA 1
ATOM 898 C C . TRP A 1 112 ? 68.907 73.480 79.230 1.00 32.14 108 TRP A C 1
ATOM 899 O O . TRP A 1 112 ? 68.838 74.439 78.445 1.00 30.03 108 TRP A O 1
ATOM 910 N N . CYS A 1 113 ? 69.743 73.487 80.260 1.00 27.10 109 CYS A N 1
ATOM 911 C CA . CYS A 1 113 ? 70.588 74.669 80.435 1.00 29.01 109 CYS A CA 1
ATOM 912 C C . CYS A 1 113 ? 71.683 74.706 79.363 1.00 33.38 109 CYS A C 1
ATOM 913 O O . CYS A 1 113 ? 71.976 75.768 78.804 1.00 31.23 109 CYS A O 1
ATOM 916 N N . VAL A 1 114 ? 72.261 73.547 79.057 1.00 28.04 110 VAL A N 1
ATOM 917 C CA . VAL A 1 114 ? 73.258 73.448 77.987 1.00 28.72 110 VAL A CA 1
ATOM 918 C C . VAL A 1 114 ? 72.620 73.816 76.645 1.00 27.45 110 VAL A C 1
ATOM 919 O O . VAL A 1 114 ? 73.156 74.619 75.885 1.00 32.06 110 VAL A O 1
ATOM 923 N N . SER A 1 115 ? 71.454 73.232 76.389 1.00 26.83 111 SER A N 1
ATOM 924 C CA . SER A 1 115 ? 70.707 73.466 75.159 1.00 32.66 111 SER A CA 1
ATOM 925 C C . SER A 1 115 ? 70.380 74.947 74.956 1.00 34.07 111 SER A C 1
ATOM 926 O O . SER A 1 115 ? 70.595 75.488 73.867 1.00 32.79 111 SER A O 1
ATOM 929 N N . THR A 1 116 ? 69.881 75.607 76.002 1.00 36.48 112 THR A N 1
ATOM 930 C CA . THR A 1 116 ? 69.546 77.031 75.908 1.00 38.93 112 THR A CA 1
ATOM 931 C C . THR A 1 116 ? 70.729 77.856 75.416 1.00 37.75 112 THR A C 1
ATOM 932 O O . THR A 1 116 ? 70.572 78.747 74.584 1.00 37.73 112 THR A O 1
ATOM 936 N N . ILE A 1 117 ? 71.919 77.549 75.920 1.00 38.92 113 ILE A N 1
ATOM 937 C CA . ILE A 1 117 ? 73.109 78.263 75.475 1.00 41.29 113 ILE A CA 1
ATOM 938 C C . ILE A 1 117 ? 73.388 77.925 74.003 1.00 37.68 113 ILE A C 1
ATOM 939 O O . ILE A 1 117 ? 73.761 78.797 73.220 1.00 42.74 113 ILE A O 1
ATOM 944 N N . GLY A 1 118 ? 73.169 76.663 73.633 1.00 41.93 114 GLY A N 1
ATOM 945 C CA . GLY A 1 118 ? 73.280 76.227 72.249 1.00 46.36 114 GLY A CA 1
ATOM 946 C C . GLY A 1 118 ? 72.361 76.953 71.271 1.00 51.80 114 GLY A C 1
ATOM 947 O O . GLY A 1 118 ? 72.796 77.342 70.184 1.00 51.15 114 GLY A O 1
ATOM 948 N N . TRP A 1 119 ? 71.095 77.139 71.643 1.00 47.31 115 TRP A N 1
ATOM 949 C CA . TRP A 1 119 ? 70.151 77.873 70.794 1.00 43.99 115 TRP A CA 1
ATOM 950 C C . TRP A 1 119 ? 70.556 79.336 70.619 1.00 54.03 115 TRP A C 1
ATOM 951 O O . TRP A 1 119 ? 70.346 79.93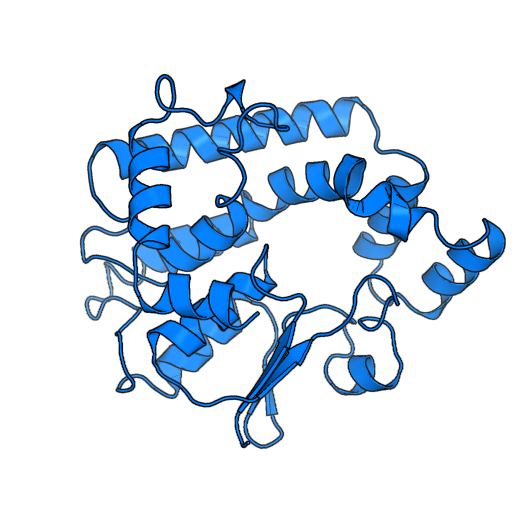0 69.558 1.00 57.09 115 TRP A O 1
ATOM 962 N N . ALA A 1 120 ? 71.136 79.916 71.663 1.00 55.31 116 ALA A N 1
ATOM 963 C CA . ALA A 1 120 ? 71.511 81.322 71.634 1.00 55.13 116 ALA A CA 1
ATOM 964 C C . ALA A 1 120 ? 72.710 81.567 70.716 1.00 58.68 116 ALA A C 1
ATOM 965 O O . ALA A 1 120 ? 72.722 82.526 69.949 1.00 62.21 116 ALA A O 1
ATOM 967 N N . PHE A 1 121 ? 73.705 80.687 70.781 1.00 59.43 117 PHE A N 1
ATOM 968 C CA . PHE A 1 121 ? 74.968 80.926 70.085 1.00 63.72 117 PHE A CA 1
ATOM 969 C C . PHE A 1 121 ? 75.288 79.902 68.988 1.00 68.35 117 PHE A C 1
ATOM 970 O O . PHE A 1 121 ? 76.064 80.193 68.075 1.00 72.30 117 PHE A O 1
ATOM 978 N N . GLY A 1 122 ? 74.695 78.713 69.077 1.00 62.87 118 GLY A N 1
ATOM 979 C CA . GLY A 1 122 ? 75.130 77.578 68.277 1.00 61.12 118 GLY A CA 1
ATOM 980 C C . GLY A 1 122 ? 74.601 77.384 66.860 1.00 71.56 118 GLY A C 1
ATOM 981 O O . GLY A 1 122 ? 75.339 76.899 66.001 1.00 81.10 118 GLY A O 1
ATOM 982 N N . ILE A 1 123 ? 73.340 77.729 66.602 1.00 66.63 119 ILE A N 1
ATOM 983 C CA . ILE A 1 123 ? 72.753 77.488 65.278 1.00 61.21 119 ILE A CA 1
ATOM 984 C C . ILE A 1 123 ? 72.401 78.794 64.562 1.00 64.51 119 ILE A C 1
ATOM 985 O O . ILE A 1 123 ? 71.418 78.876 63.819 1.00 58.06 119 ILE A O 1
ATOM 990 N N . LYS A 1 124 ? 73.241 79.802 64.770 1.00 71.62 120 LYS A N 1
ATOM 991 C CA . LYS A 1 124 ? 73.019 81.134 64.228 1.00 69.02 120 LYS A CA 1
ATOM 992 C C . LYS A 1 124 ? 72.854 81.132 62.710 1.00 66.30 120 LYS A C 1
ATOM 993 O O . LYS A 1 124 ? 72.071 81.917 62.169 1.00 61.30 120 LYS A O 1
ATOM 999 N N . ALA A 1 125 ? 73.584 80.246 62.031 1.00 69.72 121 ALA A N 1
ATOM 1000 C CA . ALA A 1 125 ? 73.585 80.200 60.563 1.00 75.64 121 ALA A CA 1
ATOM 1001 C C . ALA A 1 125 ? 72.291 79.619 60.010 1.00 71.77 121 ALA A C 1
ATOM 1002 O O . ALA A 1 125 ? 71.696 80.176 59.080 1.00 67.95 121 ALA A O 1
ATOM 1004 N N . ILE A 1 126 ? 71.869 78.489 60.573 1.00 60.51 122 ILE A N 1
ATOM 1005 C CA . ILE A 1 126 ? 70.576 77.916 60.234 1.00 61.54 122 ILE A CA 1
ATOM 1006 C C . ILE A 1 126 ? 69.487 78.919 60.597 1.00 60.80 122 ILE A C 1
ATOM 1007 O O . ILE A 1 126 ? 68.614 79.224 59.785 1.00 55.98 122 ILE A O 1
ATOM 1012 N N . ALA A 1 127 ? 69.575 79.452 61.814 1.00 59.75 123 ALA A N 1
ATOM 1013 C CA . ALA A 1 127 ? 68.589 80.397 62.336 1.00 63.31 123 ALA A CA 1
ATOM 1014 C C . ALA A 1 127 ? 68.397 81.629 61.455 1.00 67.34 123 ALA A C 1
ATOM 1015 O O . ALA A 1 127 ? 67.363 82.288 61.536 1.00 65.92 123 ALA A O 1
ATOM 1017 N N . GLN A 1 128 ? 69.385 81.939 60.618 1.00 70.62 124 GLN A N 1
ATOM 1018 C CA . GLN A 1 128 ? 69.355 83.171 59.834 1.00 78.89 124 GLN A CA 1
ATOM 1019 C C . GLN A 1 128 ? 69.383 82.933 58.323 1.00 79.92 124 GLN A C 1
ATOM 1020 O O . GLN A 1 128 ? 69.443 83.887 57.547 1.00 72.56 124 GLN A O 1
ATOM 1026 N N . LYS A 1 129 ? 69.327 81.663 57.920 1.00 88.00 125 LYS A N 1
ATOM 1027 C CA . LYS A 1 129 ? 69.314 81.277 56.506 1.00 94.62 125 LYS A CA 1
ATOM 1028 C C . LYS A 1 129 ? 68.287 82.056 55.695 1.00 95.22 125 LYS A C 1
ATOM 1029 O O . LYS A 1 129 ? 68.626 82.778 54.755 1.00 99.95 125 LYS A O 1
ATOM 1035 N N . MET A 1 130 ? 67.025 81.897 56.076 1.00 87.82 126 MET A N 1
ATOM 1036 C CA . MET A 1 130 ? 65.909 82.466 55.336 1.00 84.42 126 MET A CA 1
ATOM 1037 C C . MET A 1 130 ? 65.760 83.969 55.554 1.00 82.54 126 MET A C 1
ATOM 1038 O O . MET A 1 130 ? 66.300 84.525 56.511 1.00 77.82 126 MET A O 1
ATOM 1043 N N . SER A 1 131 ? 65.023 84.624 54.663 1.00 89.34 127 SER A N 1
ATOM 1044 C CA . SER A 1 131 ? 64.680 86.027 54.858 1.00 87.82 127 SER A CA 1
ATOM 1045 C C . SER A 1 131 ? 63.792 86.142 56.091 1.00 88.45 127 SER A C 1
ATOM 1046 O O . SER A 1 131 ? 63.308 85.134 56.606 1.00 83.43 127 SER A O 1
ATOM 1049 N N . ASP A 1 132 ? 63.583 87.363 56.568 1.00 90.11 128 ASP A N 1
ATOM 1050 C CA . ASP A 1 132 ? 62.746 87.572 57.736 1.00 92.12 128 ASP A CA 1
ATOM 1051 C C . ASP A 1 132 ? 61.314 87.026 57.557 1.00 97.59 128 ASP A C 1
ATOM 1052 O O . ASP A 1 132 ? 60.782 86.435 58.491 1.00 96.63 128 ASP A O 1
ATOM 1057 N N . GLU A 1 133 ? 60.695 87.206 56.389 1.00 94.16 129 GLU A N 1
ATOM 1058 C CA . GLU A 1 133 ? 59.319 86.768 56.226 1.00 96.76 129 GLU A CA 1
ATOM 1059 C C . GLU A 1 133 ? 59.289 85.277 55.944 1.00 93.35 129 GLU A C 1
ATOM 1060 O O . GLU A 1 133 ? 58.327 84.595 56.283 1.00 90.83 129 GLU A O 1
ATOM 1066 N N . GLU A 1 134 ? 60.351 84.781 55.315 1.00 92.35 130 GLU A N 1
ATOM 1067 C CA . GLU A 1 134 ? 60.429 83.374 54.940 1.00 89.48 130 GLU A CA 1
ATOM 1068 C C . GLU A 1 134 ? 60.669 82.546 56.193 1.00 85.28 130 GLU A C 1
ATOM 1069 O O . GLU A 1 134 ? 60.131 81.448 56.346 1.00 79.68 130 GLU A O 1
ATOM 1075 N N . PHE A 1 135 ? 61.478 83.103 57.087 1.00 80.33 131 PHE A N 1
ATOM 1076 C CA . PHE A 1 135 ? 61.666 82.559 58.418 1.00 75.01 131 PHE A CA 1
ATOM 1077 C C . PHE A 1 135 ? 60.323 82.437 59.127 1.00 80.75 131 PHE A C 1
ATOM 1078 O O . PHE A 1 135 ? 59.938 81.355 59.573 1.00 72.11 131 PHE A O 1
ATOM 1086 N N . GLU A 1 136 ? 59.603 83.551 59.205 1.00 85.02 132 GLU A N 1
ATOM 1087 C CA . GLU A 1 136 ? 58.342 83.590 59.935 1.00 90.84 132 GLU A CA 1
ATOM 1088 C C . GLU A 1 136 ? 57.292 82.674 59.305 1.00 91.25 132 GLU A C 1
ATOM 1089 O O . GLU A 1 136 ? 56.487 82.069 60.012 1.00 82.34 132 GLU A O 1
ATOM 1095 N N . GLU A 1 137 ? 57.312 82.568 57.980 1.00 83.05 133 GLU A N 1
ATOM 1096 C CA . GLU A 1 137 ? 56.407 81.664 57.281 1.00 84.40 133 GLU A CA 1
ATOM 1097 C C . GLU A 1 137 ? 56.638 80.224 57.709 1.00 78.46 133 GLU A C 1
ATOM 1098 O O . GLU A 1 137 ? 55.688 79.490 57.981 1.00 77.61 133 GLU A O 1
ATOM 1104 N N . HIS A 1 138 ? 57.906 79.827 57.758 1.00 75.13 134 HIS A N 1
ATOM 1105 C CA . HIS A 1 138 ? 58.266 78.463 58.134 1.00 70.27 134 HIS A CA 1
ATOM 1106 C C . HIS A 1 138 ? 57.852 78.169 59.571 1.00 67.24 134 HIS A C 1
ATOM 1107 O O . HIS A 1 138 ? 57.237 77.141 59.849 1.00 69.53 134 HIS A O 1
ATOM 1114 N N . ILE A 1 139 ? 58.186 79.080 60.479 1.00 67.21 135 ILE A N 1
ATOM 1115 C CA . ILE A 1 139 ? 57.875 78.908 61.894 1.00 64.62 135 ILE A CA 1
ATOM 1116 C C . ILE A 1 139 ? 56.373 78.799 62.120 1.00 66.32 135 ILE A C 1
ATOM 1117 O O . ILE A 1 139 ? 55.908 77.951 62.882 1.00 63.58 135 ILE A O 1
ATOM 1122 N N . ASN A 1 140 ? 55.619 79.655 61.439 1.00 71.07 136 ASN A N 1
ATOM 1123 C CA . ASN A 1 140 ? 54.189 79.774 61.689 1.00 80.40 136 ASN A CA 1
ATOM 1124 C C . ASN A 1 140 ? 53.371 78.590 61.193 1.00 77.87 136 ASN A C 1
ATOM 1125 O O . ASN A 1 140 ? 52.329 78.276 61.770 1.00 80.00 136 ASN A O 1
ATOM 1130 N N . LYS A 1 141 ? 53.830 77.928 60.136 1.00 72.34 137 LYS A N 1
ATOM 1131 C CA . LYS A 1 141 ? 53.046 76.832 59.582 1.00 80.51 137 LYS A CA 1
ATOM 1132 C C . LYS A 1 141 ? 53.711 75.448 59.655 1.00 79.69 137 LYS A C 1
ATOM 1133 O O . LYS A 1 141 ? 53.069 74.445 59.340 1.00 79.55 137 LYS A O 1
ATOM 1139 N N . ASN A 1 142 ? 54.970 75.375 60.083 1.00 69.67 138 ASN A N 1
ATOM 1140 C CA . ASN A 1 142 ? 55.688 74.100 60.005 1.00 64.24 138 ASN A CA 1
ATOM 1141 C C . ASN A 1 142 ? 56.335 73.626 61.304 1.00 55.65 138 ASN A C 1
ATOM 1142 O O . ASN A 1 142 ? 56.876 72.524 61.356 1.00 54.30 138 ASN A O 1
ATOM 1147 N N . VAL A 1 143 ? 56.275 74.451 62.344 1.00 55.67 139 VAL A N 1
ATOM 1148 C CA . VAL A 1 143 ? 56.783 74.073 63.659 1.00 65.43 139 VAL A CA 1
ATOM 1149 C C . VAL A 1 143 ? 55.617 73.968 64.646 1.00 75.40 139 VAL A C 1
ATOM 1150 O O . VAL A 1 143 ? 55.170 74.981 65.192 1.00 76.95 139 VAL A O 1
ATOM 1154 N N . PRO A 1 144 ? 55.112 72.739 64.864 1.00 71.00 140 PRO A N 1
ATOM 1155 C CA . PRO A 1 144 ? 53.915 72.495 65.688 1.00 66.08 140 PRO A CA 1
ATOM 1156 C C . PRO A 1 144 ? 54.062 72.961 67.141 1.00 61.06 140 PRO A C 1
ATOM 1157 O O . PRO A 1 144 ? 53.103 73.421 67.751 1.00 51.95 140 PRO A O 1
ATOM 1161 N N . ILE A 1 145 ? 55.277 72.853 67.665 1.00 67.68 141 ILE A N 1
ATOM 1162 C CA . ILE A 1 145 ? 55.566 73.020 69.087 1.00 62.06 141 ILE A CA 1
ATOM 1163 C C . ILE A 1 145 ? 55.835 74.477 69.470 1.00 51.65 141 ILE A C 1
ATOM 1164 O O . ILE A 1 145 ? 56.782 75.087 68.968 1.00 56.34 141 ILE A O 1
ATOM 1169 N N . PRO A 1 146 ? 55.006 75.030 70.371 1.00 48.94 142 PRO A N 1
ATOM 1170 C CA . PRO A 1 146 ? 55.020 76.457 70.719 1.00 56.00 142 PRO A CA 1
ATOM 1171 C C . PRO A 1 146 ? 56.318 76.892 71.387 1.00 52.44 142 PRO A C 1
ATOM 1172 O O . PRO A 1 146 ? 56.903 77.916 71.010 1.00 57.37 142 PRO A O 1
ATOM 1176 N N . GLU A 1 147 ? 56.755 76.115 72.371 1.00 46.43 143 GLU A N 1
ATOM 1177 C CA . GLU A 1 147 ? 58.001 76.382 73.076 1.00 56.39 143 GLU A CA 1
ATOM 1178 C C . GLU A 1 147 ? 59.189 76.414 72.094 1.00 60.22 143 GLU A C 1
ATOM 1179 O O . GLU A 1 147 ? 60.168 77.130 72.316 1.00 57.50 143 GLU A O 1
ATOM 1185 N N . GLN A 1 148 ? 59.086 75.650 71.004 1.00 56.01 144 GLN A N 1
ATOM 1186 C CA . GLN A 1 148 ? 60.139 75.590 69.987 1.00 48.68 144 GLN A CA 1
ATOM 1187 C C . GLN A 1 148 ? 60.029 76.747 68.990 1.00 60.55 144 GLN A C 1
ATOM 1188 O O . GLN A 1 148 ? 61.031 77.180 68.424 1.00 63.19 144 GLN A O 1
ATOM 1194 N N . GLN A 1 149 ? 58.813 77.239 68.770 1.00 60.52 145 GLN A N 1
ATOM 1195 C CA . GLN A 1 149 ? 58.626 78.417 67.931 1.00 66.93 145 GLN A CA 1
ATOM 1196 C C . GLN A 1 149 ? 59.369 79.598 68.536 1.00 69.79 145 GLN A C 1
ATOM 1197 O O . GLN A 1 149 ? 60.038 80.358 67.829 1.00 71.73 145 GLN A O 1
ATOM 1203 N N . LEU A 1 150 ? 59.256 79.731 69.853 1.00 66.89 146 LEU A N 1
ATOM 1204 C CA . LEU A 1 150 ? 59.884 80.824 70.577 1.00 67.94 146 LEU A CA 1
ATOM 1205 C C . LEU A 1 150 ? 61.409 80.666 70.607 1.00 63.18 146 LEU A C 1
ATOM 1206 O O . LEU A 1 150 ? 62.155 81.648 70.473 1.00 56.77 146 LEU A O 1
ATOM 1211 N N . LYS A 1 151 ? 61.866 79.428 70.772 1.00 48.35 147 LYS A N 1
ATOM 1212 C CA . LYS A 1 151 ? 63.301 79.141 70.757 1.00 55.99 147 LYS A CA 1
ATOM 1213 C C . LYS A 1 151 ? 63.946 79.518 69.418 1.00 57.21 147 LYS A C 1
ATOM 1214 O O . LYS A 1 151 ? 65.022 80.116 69.396 1.00 59.00 147 LYS A O 1
ATOM 1220 N N . TRP A 1 152 ? 63.287 79.172 68.313 1.00 51.16 148 TRP A N 1
ATOM 1221 C CA . TRP A 1 152 ? 63.780 79.525 66.982 1.00 58.90 148 TRP A CA 1
ATOM 1222 C C . TRP A 1 152 ? 63.855 81.047 66.812 1.00 64.37 148 TRP A C 1
ATOM 1223 O O . TRP A 1 152 ? 64.838 81.567 66.277 1.00 66.42 148 TRP A O 1
ATOM 1234 N N . ARG A 1 153 ? 62.822 81.750 67.279 1.00 65.32 149 ARG A N 1
ATOM 1235 C CA . ARG A 1 153 ? 62.774 83.211 67.199 1.00 66.35 149 ARG A CA 1
ATOM 1236 C C . ARG A 1 153 ? 63.916 83.852 67.979 1.00 61.77 149 ARG A C 1
ATOM 1237 O O . ARG A 1 153 ? 64.536 84.810 67.520 1.00 62.53 149 ARG A O 1
ATOM 1245 N N . ARG A 1 154 ? 64.184 83.305 69.159 1.00 58.56 150 ARG A N 1
ATOM 1246 C CA . ARG A 1 154 ? 65.246 83.799 70.024 1.00 64.29 150 ARG A CA 1
ATOM 1247 C C . ARG A 1 154 ? 66.634 83.390 69.515 1.00 65.26 150 ARG A C 1
ATOM 1248 O O . ARG A 1 154 ? 67.622 84.085 69.767 1.00 62.20 150 ARG A O 1
ATOM 1256 N N . ALA A 1 155 ? 66.705 82.273 68.792 1.00 62.75 151 ALA A N 1
ATOM 1257 C CA . ALA A 1 155 ? 67.951 81.854 68.136 1.00 61.93 151 ALA A CA 1
ATOM 1258 C C . ALA A 1 155 ? 68.375 82.835 67.040 1.00 67.36 151 ALA A C 1
ATOM 1259 O O . ALA A 1 155 ? 69.564 83.112 66.862 1.00 69.74 151 ALA A O 1
ATOM 1261 N N . ARG A 1 156 ? 67.393 83.349 66.305 1.00 67.20 152 ARG A N 1
ATOM 1262 C CA . ARG A 1 156 ? 67.647 84.280 65.210 1.00 72.11 152 ARG A CA 1
ATOM 1263 C C . ARG A 1 156 ? 67.736 85.725 65.705 1.00 76.49 152 ARG A C 1
ATOM 1264 O O . ARG A 1 156 ? 68.512 86.520 65.170 1.00 81.87 152 ARG A O 1
ATOM 1272 N N . ASN A 1 157 ? 66.963 86.055 66.738 1.00 77.68 153 ASN A N 1
ATOM 1273 C CA . ASN A 1 157 ? 66.791 87.450 67.149 1.00 89.65 153 ASN A CA 1
ATOM 1274 C C . ASN A 1 157 ? 67.405 87.806 68.509 1.00 83.20 153 ASN A C 1
ATOM 1275 O O . ASN A 1 157 ? 67.723 88.969 68.757 1.00 84.95 153 ASN A O 1
ATOM 1280 N N . GLY A 1 158 ? 67.550 86.822 69.394 1.00 73.86 154 GLY A N 1
ATOM 1281 C CA . GLY A 1 158 ? 68.193 87.053 70.679 1.00 69.47 154 GLY A CA 1
ATOM 1282 C C . GLY A 1 158 ? 67.458 86.567 71.921 1.00 68.99 154 GLY A C 1
ATOM 1283 O O . GLY A 1 158 ? 66.243 86.735 72.047 1.00 69.01 154 GLY A O 1
ATOM 1284 N N . PHE A 1 159 ? 68.215 85.959 72.836 1.00 64.88 155 PHE A N 1
ATOM 1285 C CA . PHE A 1 159 ? 67.725 85.586 74.164 1.00 67.11 155 PHE A CA 1
ATOM 1286 C C . PHE A 1 159 ? 67.970 86.723 75.148 1.00 65.54 155 PHE A C 1
ATOM 1287 O O . PHE A 1 159 ? 68.998 87.390 75.064 1.00 58.97 155 PHE A O 1
ATOM 1295 N N . PRO A 1 160 ? 67.042 86.933 76.101 1.00 68.89 156 PRO A N 1
ATOM 1296 C CA . PRO A 1 160 ? 67.247 87.949 77.145 1.00 69.65 156 PRO A CA 1
ATOM 1297 C C . PRO A 1 160 ? 68.536 87.677 77.919 1.00 67.66 156 PRO A C 1
ATOM 1298 O O . PRO A 1 160 ? 68.880 86.510 78.121 1.00 62.90 156 PRO A O 1
ATOM 1302 N N . GLN A 1 161 ? 69.240 88.723 78.336 1.00 61.35 157 GLN A N 1
ATOM 1303 C CA . GLN A 1 161 ? 70.527 88.537 78.995 1.00 63.95 157 GLN A CA 1
ATOM 1304 C C . GLN A 1 161 ? 70.386 87.762 80.303 1.00 64.84 157 GLN A C 1
ATOM 1305 O O . GLN A 1 161 ? 71.079 86.768 80.516 1.00 59.67 157 GLN A O 1
ATOM 1311 N N . GLU A 1 162 ? 69.480 88.209 81.169 1.00 66.16 158 GLU A N 1
ATOM 1312 C CA . GLU A 1 162 ? 69.317 87.590 82.480 1.00 69.91 158 GLU A CA 1
ATOM 1313 C C . GLU A 1 162 ? 68.96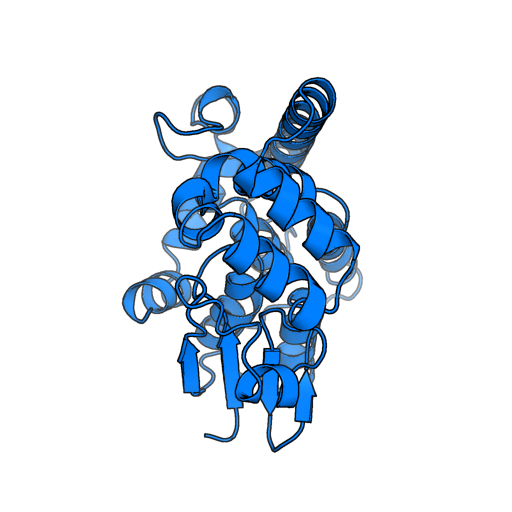2 86.103 82.349 1.00 60.66 158 GLU A C 1
ATOM 1314 O O . GLU A 1 162 ? 69.325 85.298 83.201 1.00 55.11 158 GLU A O 1
ATOM 1320 N N . MET A 1 163 ? 68.259 85.748 81.277 1.00 60.07 159 MET A N 1
ATOM 1321 C CA . MET A 1 163 ? 67.998 84.350 80.954 1.00 55.86 159 MET A CA 1
ATOM 1322 C C . MET A 1 163 ? 69.308 83.584 80.722 1.00 52.71 159 MET A C 1
ATOM 1323 O O . MET A 1 163 ? 69.491 82.486 81.242 1.00 54.00 159 MET A O 1
ATOM 1328 N N . LEU A 1 164 ? 70.219 84.171 79.951 1.00 52.00 160 LEU A N 1
ATOM 1329 C CA . LEU A 1 164 ? 71.498 83.526 79.668 1.00 54.40 160 LEU A CA 1
ATOM 1330 C C . LEU A 1 164 ? 72.330 83.338 80.937 1.00 54.07 160 LEU A C 1
ATOM 1331 O O . LEU A 1 164 ? 72.895 82.264 81.159 1.00 43.72 160 LEU A O 1
ATOM 1336 N N . ASP A 1 165 ? 72.391 84.378 81.766 1.00 48.76 161 ASP A N 1
ATOM 1337 C CA . ASP A 1 165 ? 73.128 84.320 83.026 1.00 53.24 161 ASP A CA 1
ATOM 1338 C C . ASP A 1 165 ? 72.657 83.153 83.892 1.00 48.39 161 ASP A C 1
ATOM 1339 O O . ASP A 1 165 ? 73.462 82.401 84.445 1.00 52.28 161 ASP A O 1
ATOM 1344 N N . GLU A 1 166 ? 71.345 83.014 84.013 1.00 46.51 162 GLU A N 1
ATOM 1345 C CA . GLU A 1 166 ? 70.787 81.967 84.853 1.00 46.71 162 GLU A CA 1
ATOM 1346 C C . GLU A 1 166 ? 71.120 80.580 84.282 1.00 49.88 162 GLU A C 1
ATOM 1347 O O . GLU A 1 166 ? 71.477 79.659 85.028 1.00 39.69 162 GLU A O 1
ATOM 1353 N N . GLU A 1 167 ? 71.031 80.448 82.959 1.00 44.84 163 GLU A N 1
ATOM 1354 C CA . GLU A 1 167 ? 71.294 79.172 82.301 1.00 42.46 163 GLU A CA 1
ATOM 1355 C C . GLU A 1 167 ? 72.728 78.726 82.523 1.00 36.72 163 GLU A C 1
ATOM 1356 O O . GLU A 1 167 ? 72.985 77.536 82.777 1.00 34.62 163 GLU A O 1
ATOM 1362 N N . PHE A 1 168 ? 73.654 79.678 82.419 1.00 38.52 164 PHE A N 1
ATOM 1363 C CA . PHE A 1 168 ? 75.063 79.431 82.705 1.00 38.15 164 PHE A CA 1
ATOM 1364 C C . PHE A 1 168 ? 75.268 78.932 84.133 1.00 45.44 164 PHE A C 1
ATOM 1365 O O . PHE A 1 168 ? 76.033 77.991 84.341 1.00 38.98 164 PHE A O 1
ATOM 1373 N N . ARG A 1 169 ? 74.600 79.548 85.117 1.00 47.78 165 ARG A N 1
ATOM 1374 C CA . ARG A 1 169 ? 74.726 79.078 86.504 1.00 39.46 165 ARG A CA 1
ATOM 1375 C C . ARG A 1 169 ? 74.291 77.626 86.666 1.00 36.82 165 ARG A C 1
ATOM 1376 O O . ARG A 1 169 ? 74.905 76.866 87.414 1.00 36.59 165 ARG A O 1
ATOM 1384 N N . LYS A 1 170 ? 73.216 77.241 85.989 1.00 35.53 166 LYS A N 1
ATOM 1385 C CA . LYS A 1 170 ? 72.728 75.873 86.092 1.00 33.12 166 LYS A CA 1
ATOM 1386 C C . LYS A 1 170 ? 73.700 74.878 85.444 1.00 31.17 166 LYS A C 1
ATOM 1387 O O . LYS A 1 170 ? 73.843 73.741 85.907 1.00 29.66 166 LYS A O 1
ATOM 1393 N N . VAL A 1 171 ? 74.380 75.307 84.383 1.00 31.40 167 VAL A N 1
ATOM 1394 C CA . VAL A 1 171 ? 75.409 74.464 83.790 1.00 36.26 167 VAL A CA 1
ATOM 1395 C C . VAL A 1 171 ? 76.480 74.197 84.850 1.00 30.46 167 VAL A C 1
ATOM 1396 O O . VAL A 1 171 ? 76.929 73.063 85.017 1.00 29.52 167 VAL A O 1
ATOM 1400 N N . GLY A 1 172 ? 76.868 75.242 85.574 1.00 32.70 168 GLY A N 1
ATOM 1401 C CA . GLY A 1 172 ? 77.833 75.103 86.645 1.00 33.69 168 GLY A CA 1
ATOM 1402 C C . GLY A 1 172 ? 77.357 74.115 87.691 1.00 32.85 168 GLY A C 1
ATOM 1403 O O . GLY A 1 172 ? 78.107 73.228 88.089 1.00 36.66 168 GLY A O 1
ATOM 1404 N N . VAL A 1 173 ? 76.109 74.258 88.131 1.00 35.31 169 VAL A N 1
ATOM 1405 C CA . VAL A 1 173 ? 75.516 73.304 89.069 1.00 33.29 169 VAL A CA 1
ATOM 1406 C C . VAL A 1 173 ? 75.597 71.893 88.513 1.00 30.94 169 VAL A C 1
ATOM 1407 O O . VAL A 1 173 ? 75.963 70.961 89.235 1.00 29.94 169 VAL A O 1
ATOM 1411 N N . SER A 1 174 ? 75.283 71.745 87.224 1.00 29.52 170 SER A N 1
ATOM 1412 C CA . SER A 1 174 ? 75.225 70.424 86.594 1.00 31.28 170 SER A CA 1
ATOM 1413 C C . SER A 1 174 ? 76.583 69.747 86.567 1.00 33.67 170 SER A C 1
ATOM 1414 O O . SER A 1 174 ? 76.711 68.555 86.846 1.00 30.85 170 SER A O 1
ATOM 1417 N N . VAL A 1 175 ? 77.596 70.520 86.208 1.00 29.02 171 VAL A N 1
ATOM 1418 C CA . VAL A 1 175 ? 78.960 70.021 86.113 1.00 30.65 171 VAL A CA 1
ATOM 1419 C C . VAL A 1 175 ? 79.540 69.671 87.495 1.00 28.26 171 VAL A C 1
ATOM 1420 O O . VAL A 1 175 ? 80.249 68.669 87.638 1.00 31.21 171 VAL A O 1
ATOM 1424 N N . ALA A 1 176 ? 79.241 70.490 88.505 1.00 29.97 172 ALA A N 1
ATOM 1425 C CA . ALA A 1 176 ? 79.642 70.186 89.877 1.00 36.38 172 ALA A CA 1
ATOM 1426 C C . ALA A 1 176 ? 79.005 68.874 90.357 1.00 33.14 172 ALA A C 1
ATOM 1427 O O . ALA A 1 176 ? 79.645 68.078 91.040 1.00 36.02 172 ALA A O 1
ATOM 1429 N N . ARG A 1 177 ? 77.750 68.639 89.991 1.00 35.64 173 ARG A N 1
ATOM 1430 C CA . ARG A 1 177 ? 77.071 67.423 90.437 1.00 31.66 173 ARG A CA 1
ATOM 1431 C C . ARG A 1 177 ? 77.719 66.169 89.837 1.00 29.90 173 ARG A C 1
ATOM 1432 O O . ARG A 1 177 ? 77.877 65.149 90.510 1.00 31.20 173 ARG A O 1
ATOM 1440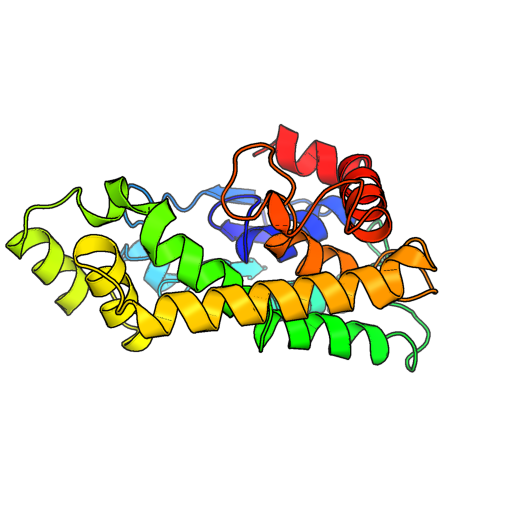 N N . LEU A 1 178 ? 78.086 66.260 88.565 1.00 25.88 174 LEU A N 1
ATOM 1441 C CA . LEU A 1 178 ? 78.728 65.160 87.868 1.00 27.39 174 LEU A CA 1
ATOM 1442 C C . LEU A 1 178 ? 80.085 64.869 88.472 1.00 34.50 174 LEU A C 1
ATOM 1443 O O . LEU A 1 178 ? 80.455 63.705 88.650 1.00 32.26 174 LEU A O 1
ATOM 1448 N N . GLU A 1 179 ? 80.820 65.931 88.794 1.00 31.25 175 GLU A N 1
ATOM 1449 C CA . GLU A 1 179 ? 82.154 65.792 89.342 1.00 28.97 175 GLU A CA 1
ATOM 1450 C C . GLU A 1 179 ? 82.101 65.181 90.728 1.00 33.23 175 GLU A C 1
ATOM 1451 O O . GLU A 1 179 ? 82.960 64.392 91.099 1.00 38.79 175 GLU A O 1
ATOM 1457 N N . GLU A 1 180 ? 81.085 65.568 91.488 1.00 32.09 176 GLU A N 1
ATOM 1458 C CA . GLU A 1 180 ? 80.835 65.014 92.811 1.00 36.47 176 GLU A CA 1
ATOM 1459 C C . GLU A 1 180 ? 80.855 63.479 92.793 1.00 33.10 176 GLU A C 1
ATOM 1460 O O . GLU A 1 180 ? 81.335 62.850 93.730 1.00 34.20 176 GLU A O 1
ATOM 1466 N N . THR A 1 181 ? 80.365 62.877 91.713 1.00 28.06 177 THR A N 1
ATOM 1467 C CA . THR A 1 181 ? 80.304 61.418 91.644 1.00 33.62 177 THR A CA 1
ATOM 1468 C C . THR A 1 181 ? 81.505 60.854 90.878 1.00 32.53 177 THR A C 1
ATOM 1469 O O . THR A 1 181 ? 82.164 59.911 91.336 1.00 31.16 177 THR A O 1
ATOM 1473 N N . LEU A 1 182 ? 81.816 61.459 89.737 1.00 28.92 178 LEU A N 1
ATOM 1474 C CA . LEU A 1 182 ? 82.849 60.923 88.839 1.00 29.23 178 LEU A CA 1
ATOM 1475 C C . LEU A 1 182 ? 84.268 61.126 89.359 1.00 32.38 178 LEU A C 1
ATOM 1476 O O . LEU A 1 182 ? 85.208 60.496 88.876 1.00 34.06 178 LEU A O 1
ATOM 1481 N N . SER A 1 183 ? 84.415 61.990 90.355 1.00 31.87 179 SER A N 1
ATOM 1482 C CA . SER A 1 183 ? 85.685 62.142 91.045 1.00 41.73 179 SER A CA 1
ATOM 1483 C C . SER A 1 183 ? 85.935 60.980 92.006 1.00 42.40 179 SER A C 1
ATOM 1484 O O . SER A 1 183 ? 86.994 60.905 92.613 1.00 43.25 179 SER A O 1
ATOM 1487 N N . LYS A 1 184 ? 84.967 60.078 92.141 1.00 41.21 180 LYS A N 1
ATOM 1488 C CA . LYS A 1 184 ? 85.081 58.986 93.108 1.00 40.76 180 LYS A CA 1
ATOM 1489 C C . LYS A 1 184 ? 84.900 57.602 92.491 1.00 37.51 180 LYS A C 1
ATOM 1490 O O . LYS A 1 184 ? 85.209 56.599 93.121 1.00 40.15 180 LYS A O 1
ATOM 1496 N N . GLN A 1 185 ? 84.381 57.540 91.270 1.00 37.14 181 GLN A N 1
ATOM 1497 C CA . GLN A 1 185 ? 84.133 56.252 90.628 1.00 29.80 181 GLN A CA 1
ATOM 1498 C C . GLN A 1 185 ? 84.110 56.429 89.112 1.00 30.79 181 GLN A C 1
ATOM 1499 O O . GLN A 1 185 ? 84.008 57.557 88.634 1.00 31.65 181 GLN A O 1
ATOM 1505 N N . ASP A 1 186 ? 84.209 55.324 88.370 1.00 30.27 182 ASP A N 1
ATOM 1506 C CA . ASP A 1 186 ? 84.419 55.367 86.919 1.00 24.93 182 ASP A CA 1
ATOM 1507 C C . ASP A 1 186 ? 83.158 55.709 86.132 1.00 25.96 182 ASP A C 1
ATOM 1508 O O . ASP A 1 186 ? 83.237 56.304 85.061 1.00 31.45 182 ASP A O 1
ATOM 1513 N N . TYR A 1 187 ? 82.002 55.322 86.652 1.00 23.19 183 TYR A N 1
ATOM 1514 C CA . TYR A 1 187 ? 80.744 55.544 85.942 1.00 22.52 183 TYR A CA 1
ATOM 1515 C C . TYR A 1 187 ? 79.696 56.055 86.914 1.00 24.54 183 TYR A C 1
ATOM 1516 O O . TYR A 1 187 ? 79.872 55.946 88.124 1.00 21.92 183 TYR A O 1
ATOM 1525 N N . LEU A 1 188 ? 78.589 56.591 86.403 1.00 22.99 184 LEU A N 1
ATOM 1526 C CA . LEU A 1 188 ? 77.659 57.293 87.288 1.00 18.23 184 LEU A CA 1
ATOM 1527 C C . LEU A 1 188 ? 77.002 56.354 88.322 1.00 25.54 184 LEU A C 1
ATOM 1528 O O . LEU A 1 188 ? 76.830 56.745 89.476 1.00 25.12 184 LEU A O 1
ATOM 1533 N N . VAL A 1 189 ? 76.673 55.124 87.923 1.00 17.76 185 VAL A N 1
ATOM 1534 C CA . VAL A 1 189 ? 76.182 54.096 88.870 1.00 15.26 185 VAL A CA 1
ATOM 1535 C C . VAL A 1 189 ? 77.286 53.055 89.053 1.00 19.42 185 VAL A C 1
ATOM 1536 O O . VAL A 1 189 ? 77.888 52.617 88.069 1.00 20.95 185 VAL A O 1
ATOM 1540 N N . ASP A 1 190 ? 77.550 52.642 90.291 1.00 20.28 186 ASP A N 1
ATOM 1541 C CA . ASP A 1 190 ? 78.790 51.914 90.571 1.00 27.94 186 ASP A CA 1
ATOM 1542 C C . ASP A 1 190 ? 78.762 50.461 90.088 1.00 24.91 186 ASP A C 1
ATOM 1543 O O . ASP A 1 190 ? 79.748 49.748 90.216 1.00 24.40 186 ASP A O 1
ATOM 1548 N N . THR A 1 191 ? 77.635 50.031 89.529 1.00 21.17 187 THR A N 1
ATOM 1549 C CA . THR A 1 191 ? 77.561 48.725 88.862 1.00 25.79 187 THR A CA 1
ATOM 1550 C C . THR A 1 191 ? 78.177 48.786 87.458 1.00 31.88 187 THR A C 1
ATOM 1551 O O . THR A 1 191 ? 78.301 47.764 86.776 1.00 26.29 187 THR A O 1
ATOM 1555 N N . GLY A 1 192 ? 78.548 49.988 87.025 1.00 20.14 188 GLY A N 1
ATOM 1556 C CA . GLY A 1 192 ? 79.243 50.144 85.758 1.00 24.10 188 GLY A CA 1
ATOM 1557 C C . GLY A 1 192 ? 78.444 50.877 84.695 1.00 20.73 188 GLY A C 1
ATOM 1558 O O . GLY A 1 192 ? 77.362 51.405 84.954 1.00 16.28 188 GLY A O 1
ATOM 1559 N N . TYR A 1 193 ? 78.998 50.902 83.491 1.00 21.67 189 TYR A N 1
ATOM 1560 C CA . TYR A 1 193 ? 78.455 51.656 82.367 1.00 23.44 189 TYR A CA 1
ATOM 1561 C C . TYR A 1 193 ? 76.993 51.355 82.102 1.00 21.92 189 TYR A C 1
ATOM 1562 O O . TYR A 1 193 ? 76.607 50.187 82.004 1.00 19.07 189 TYR A O 1
ATOM 1571 N N . SER A 1 194 ? 76.178 52.406 81.976 1.00 15.22 190 SER A N 1
ATOM 1572 C CA . SER A 1 194 ? 74.740 52.222 81.831 1.00 14.69 190 SER A CA 1
ATOM 1573 C C . SER A 1 194 ? 74.156 53.356 81.005 1.00 17.96 190 SER A C 1
ATOM 1574 O O . SER A 1 194 ? 74.882 54.260 80.566 1.00 16.13 190 SER A O 1
ATOM 1577 N N . LEU A 1 195 ? 72.846 53.290 80.787 1.00 12.96 191 LEU A N 1
ATOM 1578 C CA . LEU A 1 195 ? 72.092 54.383 80.164 1.00 15.78 191 LEU A CA 1
ATOM 1579 C C . LEU A 1 195 ? 72.319 55.728 80.888 1.00 20.39 191 LEU A C 1
ATOM 1580 O O . LEU A 1 195 ? 72.241 56.774 80.255 1.00 16.82 191 LEU A O 1
ATOM 1585 N N . ALA A 1 196 ? 72.598 55.700 82.195 1.00 14.78 192 ALA A N 1
ATOM 1586 C CA . ALA A 1 196 ? 72.946 56.943 82.908 1.00 20.06 192 ALA A CA 1
ATOM 1587 C C . ALA A 1 196 ? 74.139 57.630 82.270 1.00 17.97 192 ALA A C 1
ATOM 1588 O O . ALA A 1 196 ? 74.112 58.851 82.033 1.00 16.91 192 ALA A O 1
ATOM 1590 N N . ASP A 1 197 ? 75.205 56.863 82.035 1.00 12.47 193 ASP A N 1
ATOM 1591 C CA . ASP A 1 197 ? 76.399 57.428 81.408 1.00 17.57 193 ASP A CA 1
ATOM 1592 C C . ASP A 1 197 ? 76.097 57.933 80.002 1.00 18.36 193 ASP A C 1
ATOM 1593 O O . ASP A 1 197 ? 76.495 59.039 79.640 1.00 18.09 193 ASP A O 1
ATOM 1598 N N . ILE A 1 198 ? 75.369 57.136 79.223 1.00 19.45 194 ILE A N 1
ATOM 1599 C CA . ILE A 1 198 ? 75.054 57.494 77.838 1.00 19.83 194 ILE A CA 1
ATOM 1600 C C . ILE A 1 198 ? 74.234 58.800 77.761 1.00 16.20 194 ILE A C 1
ATOM 1601 O O . ILE A 1 198 ? 74.568 59.718 77.000 1.00 21.84 194 ILE A O 1
ATOM 1606 N N . CYS A 1 199 ? 73.189 58.900 78.578 1.00 15.08 195 CYS A N 1
ATOM 1607 C CA . CYS A 1 199 ? 72.312 60.074 78.529 1.00 16.09 195 CYS A CA 1
ATOM 1608 C C . CYS A 1 199 ? 73.057 61.337 78.962 1.00 17.06 195 CYS A C 1
ATOM 1609 O O . CYS A 1 199 ? 72.854 62.411 78.389 1.00 19.96 195 CYS A O 1
ATOM 1612 N N . ASN A 1 200 ? 73.923 61.214 79.964 1.00 17.17 196 ASN A N 1
ATOM 1613 C CA . ASN A 1 200 ? 74.689 62.359 80.419 1.00 19.24 196 ASN A CA 1
ATOM 1614 C C . ASN A 1 200 ? 75.814 62.704 79.449 1.00 20.14 196 ASN A C 1
ATOM 1615 O O . ASN A 1 200 ? 76.118 63.888 79.238 1.00 19.85 196 ASN A O 1
ATOM 1620 N N . PHE A 1 201 ? 76.422 61.673 78.862 1.00 21.69 197 PHE A N 1
ATOM 1621 C CA . PHE A 1 201 ? 77.493 61.861 77.872 1.00 25.16 197 PHE A CA 1
ATOM 1622 C C . PHE A 1 201 ? 76.940 62.582 76.656 1.00 18.71 197 PHE A C 1
ATOM 1623 O O . PHE A 1 201 ? 77.626 63.403 76.051 1.00 23.22 197 PHE A O 1
ATOM 1631 N N . ALA A 1 202 ? 75.690 62.276 76.302 1.00 17.65 198 ALA A N 1
ATOM 1632 C CA . ALA A 1 202 ? 75.027 62.931 75.166 1.00 21.15 198 ALA A CA 1
ATOM 1633 C C . ALA A 1 202 ? 75.048 64.455 75.304 1.00 24.19 198 ALA A C 1
ATOM 1634 O O . ALA A 1 202 ? 75.239 65.174 74.313 1.00 23.33 198 ALA A O 1
ATOM 1636 N N . ILE A 1 203 ? 74.862 64.938 76.534 1.00 22.98 199 ILE A N 1
ATOM 1637 C CA . ILE A 1 203 ? 74.917 66.384 76.827 1.00 21.79 199 ILE A CA 1
ATOM 1638 C C . ILE A 1 203 ? 76.335 66.865 77.115 1.00 29.55 199 ILE A C 1
ATOM 1639 O O . ILE A 1 203 ? 76.744 67.921 76.641 1.00 27.48 199 ILE A O 1
ATOM 1644 N N . ALA A 1 204 ? 77.100 66.095 77.884 1.00 26.87 200 ALA A N 1
ATOM 1645 C CA . ALA A 1 204 ? 78.382 66.603 78.376 1.00 28.82 200 ALA A CA 1
ATOM 1646 C C . ALA A 1 204 ? 79.501 66.570 77.342 1.00 33.16 200 ALA A C 1
ATOM 1647 O O . ALA A 1 204 ? 80.405 67.403 77.394 1.00 26.68 200 ALA A O 1
ATOM 1649 N N . ASN A 1 205 ? 79.472 65.609 76.421 1.00 29.07 201 ASN A N 1
ATOM 1650 C CA . ASN A 1 205 ? 80.555 65.512 75.446 1.00 26.43 201 ASN A CA 1
ATOM 1651 C C . ASN A 1 205 ? 80.639 66.764 74.573 1.00 28.04 201 ASN A C 1
ATOM 1652 O O . ASN A 1 205 ? 79.672 67.127 73.905 1.00 32.15 201 ASN A O 1
ATOM 1657 N N . GLY A 1 206 ? 81.804 67.413 74.575 1.00 32.93 202 GLY A N 1
ATOM 1658 C CA . GLY A 1 206 ? 81.973 68.673 73.870 1.00 35.02 202 GLY A CA 1
ATOM 1659 C C . GLY A 1 206 ? 82.166 69.852 74.807 1.00 35.78 202 GLY A C 1
ATOM 1660 O O . GLY A 1 206 ? 82.785 70.844 74.427 1.00 39.63 202 GLY A O 1
ATOM 1661 N N . LEU A 1 207 ? 81.642 69.750 76.030 1.00 32.89 203 LEU A N 1
ATOM 1662 C CA . LEU A 1 207 ? 81.805 70.820 77.020 1.00 38.68 203 LEU A CA 1
ATOM 1663 C C . LEU A 1 207 ? 83.279 71.069 77.366 1.00 41.69 203 LEU A C 1
ATOM 1664 O O . LEU A 1 207 ? 83.659 72.193 77.710 1.00 36.83 203 LEU A O 1
ATOM 1669 N N . GLN A 1 208 ? 84.098 70.018 77.272 1.00 37.94 204 GLN A N 1
ATOM 1670 C CA . GLN A 1 208 ? 85.523 70.096 77.618 1.00 37.15 204 GLN A CA 1
ATOM 1671 C C . GLN A 1 208 ? 86.397 70.698 76.510 1.00 44.59 204 GLN A C 1
ATOM 1672 O O . GLN A 1 208 ? 87.620 70.747 76.645 1.00 54.58 204 GLN A O 1
ATOM 1678 N N . ARG A 1 209 ? 85.779 71.167 75.427 1.00 45.44 205 ARG A N 1
ATOM 1679 C CA . ARG A 1 209 ? 86.523 71.780 74.320 1.00 51.12 205 ARG A CA 1
ATOM 1680 C C . ARG A 1 209 ? 87.273 73.049 74.744 1.00 48.34 205 ARG A C 1
ATOM 1681 O O . ARG A 1 209 ? 86.650 74.025 75.164 1.00 46.75 205 ARG A O 1
ATOM 1689 N N . PRO A 1 210 ? 88.617 73.042 74.634 1.00 52.85 206 PRO A N 1
ATOM 1690 C CA . PRO A 1 210 ? 89.414 74.236 74.958 1.00 49.37 206 PRO A CA 1
ATOM 1691 C C . PRO A 1 210 ? 89.025 75.438 74.098 1.00 51.11 206 PRO A C 1
ATOM 1692 O O . PRO A 1 210 ? 88.867 75.309 72.884 1.00 54.15 206 PRO A O 1
ATOM 1696 N N . GLY A 1 211 ? 88.856 76.593 74.732 1.00 52.55 207 GLY A N 1
ATOM 1697 C CA . GLY A 1 211 ? 88.434 77.790 74.029 1.00 54.38 207 GLY A CA 1
ATOM 1698 C C . GLY A 1 211 ? 86.948 77.809 73.711 1.00 54.72 207 GLY A C 1
ATOM 1699 O O . GLY A 1 211 ? 86.466 78.691 72.995 1.00 58.84 207 GLY A O 1
ATOM 1700 N N . GLY A 1 212 ? 86.218 76.833 74.243 1.00 52.44 208 GLY A N 1
ATOM 1701 C CA . GLY A 1 212 ? 84.789 76.742 74.010 1.00 52.92 208 GLY A CA 1
ATOM 1702 C C . GLY A 1 212 ? 83.965 77.539 75.006 1.00 55.06 208 GLY A C 1
ATOM 1703 O O . GLY A 1 212 ? 84.504 78.319 75.799 1.00 58.98 208 GLY A O 1
ATOM 1704 N N . PHE A 1 213 ? 82.652 77.330 74.967 1.00 54.20 209 PHE A N 1
ATOM 1705 C CA . PHE A 1 213 ? 81.721 78.059 75.820 1.00 62.58 209 PHE A CA 1
ATOM 1706 C C . PHE A 1 213 ? 81.990 77.778 77.305 1.00 55.65 209 PHE A C 1
ATOM 1707 O O . PHE A 1 213 ? 81.912 78.671 78.144 1.00 55.60 209 PHE A O 1
ATOM 1715 N N . PHE A 1 214 ? 82.304 76.528 77.625 1.00 50.80 210 PHE A N 1
ATOM 1716 C CA . PHE A 1 214 ? 82.319 76.090 79.021 1.00 54.50 210 PHE A CA 1
ATOM 1717 C C . PHE A 1 214 ? 83.688 75.648 79.518 1.00 59.64 210 PHE A C 1
ATOM 1718 O O . PHE A 1 214 ? 83.783 74.828 80.433 1.00 60.35 210 PHE A O 1
ATOM 1726 N N . GLY A 1 215 ? 84.740 76.194 78.919 1.00 59.70 211 GLY A N 1
ATOM 1727 C CA . GLY A 1 215 ? 86.099 75.827 79.274 1.00 60.85 211 GLY A CA 1
ATOM 1728 C C . GLY A 1 215 ? 86.448 76.128 80.719 1.00 57.91 211 GLY A C 1
ATOM 1729 O O . GLY A 1 215 ? 87.258 75.429 81.330 1.00 61.01 211 GLY A O 1
ATOM 1730 N N . ASP A 1 216 ? 85.841 77.173 81.269 1.00 52.34 212 ASP A N 1
ATOM 1731 C CA . ASP A 1 216 ? 86.063 77.517 82.666 1.00 61.76 212 ASP A CA 1
ATOM 1732 C C . ASP A 1 216 ? 85.330 76.572 83.621 1.00 60.13 212 ASP A C 1
ATOM 1733 O O . ASP A 1 216 ? 85.678 76.473 84.798 1.00 65.57 212 ASP A O 1
ATOM 1738 N N . TYR A 1 217 ? 84.321 75.873 83.117 1.00 51.31 213 TYR A N 1
ATOM 1739 C CA . TYR A 1 217 ? 83.566 74.950 83.958 1.00 49.66 213 TYR A CA 1
ATOM 1740 C C . TYR A 1 217 ? 84.156 73.544 83.895 1.00 49.08 213 TYR A C 1
ATOM 1741 O O . TYR A 1 217 ? 84.288 72.871 84.918 1.00 52.52 213 TYR A O 1
ATOM 1750 N N . VAL A 1 218 ? 84.498 73.106 82.687 1.00 46.68 214 VAL A N 1
ATOM 1751 C CA . VAL A 1 218 ? 84.977 71.745 82.463 1.00 43.12 214 VAL A CA 1
ATOM 1752 C C . VAL A 1 218 ? 86.426 71.738 81.961 1.00 51.03 214 VAL A C 1
ATOM 1753 O O . VAL A 1 218 ? 86.707 72.140 80.831 1.00 47.41 214 VAL A O 1
ATOM 1757 N N . ASN A 1 219 ? 87.336 71.287 82.819 1.00 52.04 215 ASN A N 1
ATOM 1758 C CA . ASN A 1 219 ? 88.742 71.121 82.471 1.00 46.86 215 ASN A CA 1
ATOM 1759 C C . ASN A 1 219 ? 89.436 70.261 83.518 1.00 47.64 215 ASN A C 1
ATOM 1760 O O . ASN A 1 219 ? 88.829 69.907 84.531 1.00 42.20 215 ASN A O 1
ATOM 1765 N N . GLN A 1 220 ? 90.706 69.940 83.275 1.00 47.16 216 GLN A N 1
ATOM 1766 C CA . GLN A 1 220 ? 91.467 69.041 84.143 1.00 49.48 216 GLN A CA 1
ATOM 1767 C C . GLN A 1 220 ? 91.597 69.570 85.563 1.00 56.25 216 GLN A C 1
ATOM 1768 O O . GLN A 1 220 ? 91.539 68.807 86.522 1.00 57.77 216 GLN A O 1
ATOM 1774 N N . GLU A 1 221 ? 91.775 70.878 85.691 1.00 57.57 217 GLU A N 1
ATOM 1775 C CA . GLU A 1 221 ? 91.961 71.490 86.999 1.00 58.17 217 GLU A CA 1
ATOM 1776 C C . GLU A 1 221 ? 90.684 71.401 87.832 1.00 50.84 217 GLU A C 1
ATOM 1777 O O . GLU A 1 221 ? 90.712 70.950 88.971 1.00 52.80 217 GLU A O 1
ATOM 1783 N N . LYS A 1 222 ? 89.563 71.820 87.253 1.00 51.75 218 LYS A N 1
ATOM 1784 C CA . LYS A 1 222 ? 88.319 71.953 88.006 1.00 53.44 218 LYS A CA 1
ATOM 1785 C C . LYS A 1 222 ? 87.504 70.667 88.074 1.00 54.16 218 LYS A C 1
ATOM 1786 O O . LYS A 1 222 ? 86.863 70.377 89.089 1.00 50.42 218 LYS A O 1
ATOM 1792 N N . THR A 1 223 ? 87.511 69.903 86.989 1.00 50.66 219 THR A N 1
ATOM 1793 C CA . THR A 1 223 ? 86.712 68.688 86.930 1.00 44.38 219 THR A CA 1
ATOM 1794 C C . THR A 1 223 ? 87.482 67.517 86.330 1.00 42.14 219 THR A C 1
ATOM 1795 O O . THR A 1 223 ? 87.123 67.033 85.257 1.00 39.51 219 THR A O 1
ATOM 1799 N N . PRO A 1 224 ? 88.543 67.056 87.021 1.00 43.75 220 PRO A N 1
ATOM 1800 C CA . PRO A 1 224 ? 89.310 65.901 86.539 1.00 39.45 220 PRO A CA 1
ATOM 1801 C C . PRO A 1 224 ? 88.473 64.627 86.450 1.00 36.60 220 PRO A C 1
ATOM 1802 O O . PRO A 1 224 ? 88.674 63.839 85.530 1.00 41.75 220 PRO A O 1
ATOM 1806 N N . GLY A 1 225 ? 87.553 64.432 87.391 1.00 35.41 221 GLY A N 1
ATOM 1807 C CA . GLY A 1 225 ? 86.683 63.274 87.369 1.00 34.98 221 GLY A CA 1
ATOM 1808 C C . GLY A 1 225 ? 85.832 63.248 86.112 1.00 36.19 221 GLY A C 1
ATOM 1809 O O . GLY A 1 225 ? 85.785 62.249 85.394 1.00 32.88 221 GLY A O 1
ATOM 1810 N N . LEU A 1 226 ? 85.149 64.354 85.855 1.00 36.35 222 LEU A N 1
ATOM 1811 C CA . LEU A 1 226 ? 84.315 64.492 84.667 1.00 35.86 222 LEU A CA 1
ATOM 1812 C C . LEU A 1 226 ? 85.128 64.247 83.379 1.00 29.33 222 LEU A C 1
ATOM 1813 O O . LEU A 1 226 ? 84.695 63.507 82.485 1.00 27.77 222 LEU A O 1
ATOM 1818 N N . CYS A 1 227 ? 86.310 64.857 83.302 1.00 35.44 223 CYS A N 1
ATOM 1819 C CA . CYS A 1 227 ? 87.180 64.694 82.135 1.00 36.16 223 CYS A CA 1
ATOM 1820 C C . CYS A 1 227 ? 87.664 63.258 81.915 1.00 36.40 223 CYS A C 1
ATOM 1821 O O . CYS A 1 227 ? 87.743 62.804 80.775 1.00 32.84 223 CYS A O 1
ATOM 1824 N N . ALA A 1 228 ? 88.006 62.543 82.984 1.00 35.49 224 ALA A N 1
ATOM 1825 C CA . ALA A 1 228 ? 88.450 61.153 82.830 1.00 41.50 224 ALA A CA 1
ATOM 1826 C C . ALA A 1 228 ? 87.296 60.272 82.340 1.00 33.68 224 ALA A C 1
ATOM 1827 O O . ALA A 1 228 ? 87.489 59.372 81.523 1.00 35.07 224 ALA A O 1
ATOM 1829 N N . TRP A 1 229 ? 86.097 60.550 82.842 1.00 35.99 225 TRP A N 1
ATOM 1830 C CA . TRP A 1 229 ? 84.881 59.860 82.417 1.00 28.73 225 TRP A CA 1
ATOM 1831 C C . TRP A 1 229 ? 84.590 60.129 80.932 1.00 28.97 225 TRP A C 1
ATOM 1832 O O . TRP A 1 229 ? 84.317 59.198 80.166 1.00 28.84 225 TRP A O 1
ATOM 1843 N N . LEU A 1 230 ? 84.677 61.393 80.519 1.00 28.16 226 LEU A N 1
ATOM 1844 C CA . LEU A 1 230 ? 84.515 61.739 79.104 1.00 27.11 226 LEU A CA 1
ATOM 1845 C C . LEU A 1 230 ? 85.508 60.983 78.210 1.00 28.56 226 LEU A C 1
ATOM 1846 O O . LEU A 1 230 ? 85.132 60.463 77.159 1.00 27.58 226 LEU A O 1
ATOM 1851 N N . ASP A 1 231 ? 86.770 60.935 78.636 1.00 29.07 227 ASP A N 1
ATOM 1852 C CA . ASP A 1 231 ? 87.814 60.188 77.932 1.00 29.74 227 ASP A CA 1
ATOM 1853 C C . ASP A 1 231 ? 87.507 58.695 77.871 1.00 35.23 227 ASP A C 1
ATOM 1854 O O . ASP A 1 231 ? 87.665 58.060 76.830 1.00 28.36 227 ASP A O 1
ATOM 1859 N N . ARG A 1 232 ? 87.089 58.153 79.014 1.00 27.20 228 ARG A N 1
ATOM 1860 C CA . ARG A 1 232 ? 86.745 56.747 79.187 1.00 33.35 228 ARG A CA 1
ATOM 1861 C C . ARG A 1 232 ? 85.655 56.313 78.191 1.00 30.53 228 ARG A C 1
ATOM 1862 O O . ARG A 1 232 ? 85.791 55.316 77.475 1.00 30.13 228 ARG A O 1
ATOM 1870 N N . ILE A 1 233 ? 84.577 57.076 78.131 1.00 23.87 229 ILE A N 1
ATOM 1871 C CA . ILE A 1 233 ? 83.479 56.719 77.245 1.00 21.44 229 ILE A CA 1
ATOM 1872 C C . ILE A 1 233 ? 83.913 56.870 75.785 1.00 30.42 229 ILE A C 1
ATOM 1873 O O . ILE A 1 233 ? 83.611 56.017 74.947 1.00 24.67 229 ILE A O 1
ATOM 1878 N N . ASN A 1 234 ? 84.658 57.932 75.492 1.00 25.75 230 ASN A N 1
ATOM 1879 C CA . ASN A 1 234 ? 85.173 58.138 74.142 1.00 30.73 230 ASN A CA 1
ATOM 1880 C C . ASN A 1 234 ? 86.148 57.044 73.671 1.00 34.03 230 ASN A C 1
ATOM 1881 O O . ASN A 1 234 ? 86.363 56.876 72.469 1.00 33.99 230 ASN A O 1
ATOM 1886 N N . ALA A 1 235 ? 86.738 56.304 74.611 1.00 30.46 231 ALA A N 1
ATOM 1887 C CA . ALA A 1 235 ? 87.634 55.207 74.253 1.00 30.43 231 ALA A CA 1
ATOM 1888 C C . ALA A 1 235 ? 86.900 53.879 73.974 1.00 32.71 231 ALA A C 1
ATOM 1889 O O . ALA A 1 235 ? 87.498 52.935 73.443 1.00 31.27 231 ALA A O 1
ATOM 1891 N N . ARG A 1 236 ? 85.622 53.793 74.344 1.00 26.50 232 ARG A N 1
ATOM 1892 C CA . ARG A 1 236 ? 84.852 52.561 74.141 1.00 27.58 232 ARG A CA 1
ATOM 1893 C C . ARG A 1 236 ? 84.708 52.280 72.655 1.00 28.43 232 ARG A C 1
ATOM 1894 O O . ARG A 1 236 ? 84.432 53.194 71.892 1.00 27.72 232 ARG A O 1
ATOM 1902 N N . PRO A 1 237 ? 84.898 51.011 72.239 1.00 30.23 233 PRO A N 1
ATOM 1903 C CA . PRO A 1 237 ? 84.822 50.664 70.812 1.00 28.89 233 PRO A CA 1
ATOM 1904 C C . PRO A 1 237 ? 83.495 51.046 70.143 1.00 27.11 233 PRO A C 1
ATOM 1905 O O . PRO A 1 237 ? 83.518 51.514 69.010 1.00 27.79 233 PRO A O 1
ATOM 1909 N N . ALA A 1 238 ? 82.367 50.853 70.819 1.00 26.63 234 ALA A N 1
ATOM 1910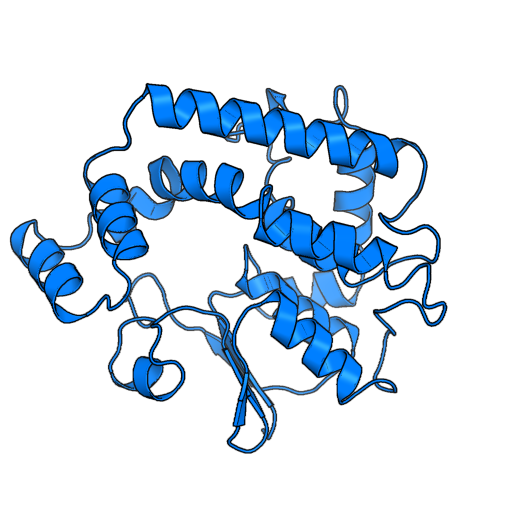 C CA . ALA A 1 238 ? 81.066 51.169 70.229 1.00 25.05 234 ALA A CA 1
ATOM 1911 C C . ALA A 1 238 ? 80.876 52.677 70.054 1.00 24.41 234 ALA A C 1
ATOM 1912 O O . ALA A 1 238 ? 80.208 53.117 69.113 1.00 24.07 234 ALA A O 1
ATOM 1914 N N . ILE A 1 239 ? 81.457 53.467 70.960 1.00 24.82 235 ILE A N 1
ATOM 1915 C CA . ILE A 1 239 ? 81.361 54.926 70.867 1.00 22.77 235 ILE A CA 1
ATOM 1916 C C . ILE A 1 239 ? 82.248 55.454 69.744 1.00 27.12 235 ILE A C 1
ATOM 1917 O O . ILE A 1 239 ? 81.822 56.309 68.955 1.00 24.35 235 ILE A O 1
ATOM 1922 N N . LYS A 1 240 ? 83.475 54.939 69.651 1.00 26.37 236 LYS A N 1
ATOM 1923 C CA . LYS A 1 240 ? 84.333 55.263 68.509 1.00 31.21 236 LYS A CA 1
ATOM 1924 C C . LYS A 1 240 ? 83.664 54.838 67.199 1.00 29.61 236 LYS A C 1
ATOM 1925 O O . LYS A 1 240 ? 83.695 55.582 66.218 1.00 31.76 236 LYS A O 1
ATOM 1931 N N . GLU A 1 241 ? 83.045 53.656 67.180 1.00 27.89 237 GLU A N 1
ATOM 1932 C CA . GLU A 1 241 ? 82.348 53.202 65.972 1.00 31.63 237 GLU A CA 1
ATOM 1933 C C . GLU A 1 241 ? 81.205 54.153 65.582 1.00 33.89 237 GLU A C 1
ATOM 1934 O O . GLU A 1 241 ? 81.002 54.443 64.400 1.00 35.50 237 GLU A O 1
ATOM 1940 N N . MET A 1 242 ? 80.462 54.621 66.583 1.00 31.31 238 MET A N 1
ATOM 1941 C CA . MET A 1 242 ? 79.349 55.536 66.360 1.00 29.62 238 MET A CA 1
ATOM 1942 C C . MET A 1 242 ? 79.846 56.793 65.634 1.00 30.11 238 MET A C 1
ATOM 1943 O O . MET A 1 242 ? 79.302 57.201 64.599 1.00 27.73 238 MET A O 1
ATOM 1948 N N . PHE A 1 243 ? 80.907 57.392 66.161 1.00 28.63 239 PHE A N 1
ATOM 1949 C CA . PHE A 1 243 ? 81.429 58.623 65.566 1.00 35.41 239 PHE A CA 1
ATOM 1950 C C . PHE A 1 243 ? 82.075 58.370 64.200 1.00 37.58 239 PHE A C 1
ATOM 1951 O O . PHE A 1 243 ? 82.034 59.229 63.312 1.00 33.25 239 PHE A O 1
ATOM 1959 N N . GLU A 1 244 ? 82.659 57.188 64.029 1.00 33.47 240 GLU A N 1
ATOM 1960 C CA . GLU A 1 244 ? 83.293 56.842 62.765 1.00 39.48 240 GLU A CA 1
ATOM 1961 C C . GLU A 1 244 ? 82.266 56.681 61.652 1.00 40.91 240 GLU A C 1
ATOM 1962 O O . GLU A 1 244 ? 82.532 57.010 60.492 1.00 42.10 240 GLU A O 1
ATOM 1968 N N . LYS A 1 245 ? 81.095 56.159 62.007 1.00 35.35 241 LYS A N 1
ATOM 1969 C CA . LYS A 1 245 ? 80.084 55.806 61.006 1.00 38.14 241 LYS A CA 1
ATOM 1970 C C . LYS A 1 245 ? 78.967 56.836 60.902 1.00 41.92 241 LYS A C 1
ATOM 1971 O O . LYS A 1 245 ? 77.904 56.559 60.355 1.00 52.51 241 LYS A O 1
ATOM 1977 N N . SER A 1 246 ? 79.219 58.031 61.416 1.00 43.78 242 SER A N 1
ATOM 1978 C CA . SER A 1 246 ? 78.220 59.083 61.389 1.00 53.24 242 SER A CA 1
ATOM 1979 C C . SER A 1 246 ? 78.735 60.271 60.581 1.00 66.02 242 SER A C 1
ATOM 1980 O O . SER A 1 246 ? 78.550 61.434 60.946 1.00 76.08 242 SER A O 1
#

Solvent-accessible surface area: 11920 Å² total; per-residue (Å²): 115,85,5,41,0,22,2,76,8,34,34,58,38,3,2,0,0,0,0,0,0,27,6,3,65,24,137,21,71,61,29,115,0,25,32,60,145,18,40,10,11,26,123,107,0,39,144,20,5,100,136,0,69,23,6,0,0,70,24,92,50,146,60,22,44,112,9,22,80,0,0,28,50,0,7,95,61,47,77,172,29,60,69,79,1,44,14,94,71,94,143,40,59,49,58,0,97,96,16,4,103,49,0,49,107,60,0,5,131,0,25,29,24,0,27,39,7,95,49,48,78,76,31,0,87,147,30,67,104,149,91,2,59,105,25,0,95,147,26,4,72,12,83,117,25,40,81,60,13,68,75,0,31,116,42,23,63,120,143,48,15,80,70,18,50,128,43,0,18,69,0,5,62,92,0,23,96,20,9,61,158,58,83,40,1,0,94,80,20,27,1,2,0,0,1,0,0,0,5,12,0,46,44,10,55,150,112,82,29,114,13,23,115,70,1,39,112,148,139,6,66,7,0,8,44,0,1,87,68,0,40,62,48,114,13,1,120,57,0,78,136,117,84

InterPro domains:
  IPR004045 Glutathione S-transferase, N-terminal [PF02798] (1-75)
  IPR004045 Glutathione S-transferase, N-terminal [PS50404] (1-82)
  IPR004046 Glutathione S-transferase, C-terminal [PF00043] (155-234)
  IPR010987 Glutathione S-transferase, C-terminal-like [PS50405] (89-257)
  IPR036249 Thioredoxin-like superfamily [SSF52833] (1-85)
  IPR036282 Glutathione S-transferase, C-terminal domain superfamily [SSF47616] (82-244)
  IPR040079 Glutathione transferase family [SFLDS00019] (3-233)

Foldseek 3Di:
DQKEKEAQAQAALSVLVLLLCLQLVHDYHYHHQHVLVLSLLPPVNCVLPVQSHDIWMGGNNDIDDDSLRSSVVCCVVCVPGHDHFADPPVVLNVLLVVLLVCLVPAQSVLLVLVCLQPPPQCSLPVDDPVVSVVCLVPRRPDPVVSVSSVCSPPHDDPVSNVVSVVSNLVVLVVQLVQLVPAQANRNVDHHSSLSSVLSRCVPLCDPVDPNVVRDDCVNRVSSVNNNVVVCPDPSNVVSVVVD

Sequence (243 aa):
MTLKLYSFGPGANSLKPLATLYEKGLEFEQVFVDPSKFEQHSDWFKKINPRGQVPALWHDGKVVTESTVICEYLEDVFPESGNSLRPADPFKRRAEMRVWTKWVDEYFCWCVSTIGWAFGIKAIAQKMSDEEFEEHINKNVPIPEQQLKWRRARNGFPQEMLDEEFRKVGVSVARLEETLSKQDYLVDTGYSLADICNFAIANGLQRPGGFFGDYVNQEKTPGLCAWLDRINARPAIKEMFEKS

Secondary structure (DSSP, 8-state):
--EEEEESSSSHHHHHHHHHHHHTT---EEEE--GGGTGGGSHHHHHH-TT--S-EEEETTEEEESHHHHHHHHHHH-TTSSS--S-SSHHHHHHHHHHHHHIIIIIHHHHHHHHHHHTSHHHHHSS-HHHHHHHHHHH---HHHHHHHHHHHH---HHHHHHHHHHHHHHHHHHHHHHTTSSSSSTT-S-HHHHHHHHHHTTTT-TTSTTTTTSSTTT-HHHHHHHHHHHHSHHHHHHHHT-